Protein AF-A0A954ECW2-F1 (afdb_monomer_lite)

pLDDT: mean 70.65, std 19.0, range [34.62, 95.31]

Radius of gyration: 25.14 Å; chains: 1; bounding box: 102×45×42 Å

Structure (mmCIF, N/CA/C/O backbone):
data_AF-A0A954ECW2-F1
#
_entry.id   AF-A0A954ECW2-F1
#
loop_
_atom_site.group_PDB
_atom_site.id
_atom_site.type_symbol
_atom_site.label_atom_id
_atom_site.label_alt_id
_atom_site.label_comp_id
_atom_site.label_asym_id
_atom_site.label_entity_id
_atom_site.label_seq_id
_atom_site.pdbx_PDB_ins_code
_atom_site.Cartn_x
_atom_site.Cartn_y
_atom_site.Cartn_z
_atom_site.occupancy
_atom_site.B_iso_or_equiv
_atom_site.auth_seq_id
_atom_site.auth_comp_id
_atom_site.auth_asym_id
_atom_site.auth_atom_id
_atom_site.pdbx_PDB_model_num
ATOM 1 N N . MET A 1 1 ? -83.973 -29.492 15.477 1.00 43.16 1 MET A N 1
ATOM 2 C CA . MET A 1 1 ? -83.529 -29.100 14.123 1.00 43.16 1 MET A CA 1
ATOM 3 C C . MET A 1 1 ? -82.527 -27.971 14.264 1.00 43.16 1 MET A C 1
ATOM 5 O O . MET A 1 1 ? -82.825 -26.992 14.934 1.00 43.16 1 MET A O 1
ATOM 9 N N . LEU A 1 2 ? -81.326 -28.193 13.731 1.00 38.16 2 LEU A N 1
ATOM 10 C CA . LEU A 1 2 ? -80.207 -27.254 13.684 1.00 38.16 2 LEU A CA 1
ATOM 11 C C . LEU A 1 2 ? -80.611 -25.960 12.960 1.00 38.16 2 LEU A C 1
ATOM 13 O O . LEU A 1 2 ? -81.191 -26.035 11.882 1.00 38.16 2 LEU A O 1
ATOM 17 N N . SER A 1 3 ? -80.208 -24.804 13.485 1.00 36.38 3 SER A N 1
ATOM 18 C CA . SER A 1 3 ? -79.990 -23.615 12.657 1.00 36.38 3 SER A CA 1
ATOM 19 C C . SER A 1 3 ? -78.588 -23.091 12.945 1.00 36.38 3 SER A C 1
ATOM 21 O O . SER A 1 3 ? -78.275 -22.654 14.054 1.00 36.38 3 SER A O 1
ATOM 23 N N . ILE A 1 4 ? -77.718 -23.287 11.958 1.00 43.22 4 ILE A N 1
ATOM 24 C CA . ILE A 1 4 ? -76.304 -22.934 11.966 1.00 43.22 4 ILE A CA 1
ATOM 25 C C . ILE A 1 4 ? -76.150 -21.473 11.531 1.00 43.22 4 ILE A C 1
ATOM 27 O O . ILE A 1 4 ? -76.822 -20.982 10.629 1.00 43.22 4 ILE A O 1
ATOM 31 N N . ARG A 1 5 ? -75.232 -20.816 12.237 1.00 44.72 5 ARG A N 1
ATOM 32 C CA . ARG A 1 5 ? -74.726 -19.446 12.121 1.00 44.72 5 ARG A CA 1
ATOM 33 C C . ARG A 1 5 ? -74.245 -19.084 10.712 1.00 44.72 5 ARG A C 1
ATOM 35 O O . ARG A 1 5 ? -73.639 -19.918 10.058 1.00 44.72 5 ARG A O 1
ATOM 42 N N . CYS A 1 6 ? -74.308 -17.796 10.374 1.00 34.62 6 CYS A N 1
ATOM 43 C CA . CYS A 1 6 ? -73.274 -17.135 9.569 1.00 34.62 6 CYS A CA 1
ATOM 44 C C . CYS A 1 6 ? -73.162 -15.664 9.998 1.00 34.62 6 CYS A C 1
ATOM 46 O O . CYS A 1 6 ? -73.799 -14.785 9.428 1.00 34.62 6 CYS A O 1
ATOM 48 N N . LEU A 1 7 ? -72.364 -15.404 11.038 1.00 37.97 7 LEU A N 1
ATOM 49 C CA . LEU A 1 7 ? -71.834 -14.072 11.321 1.00 37.97 7 LEU A CA 1
ATOM 50 C C . LEU A 1 7 ? -70.365 -14.099 10.889 1.00 37.97 7 LEU A C 1
ATOM 52 O O . LEU A 1 7 ? -69.552 -14.786 11.507 1.00 37.97 7 LEU A O 1
ATOM 56 N N . VAL A 1 8 ? -70.047 -13.422 9.790 1.00 41.06 8 VAL A N 1
ATOM 57 C CA . VAL A 1 8 ? -68.674 -13.268 9.301 1.00 41.06 8 VAL A CA 1
ATOM 58 C C . VAL A 1 8 ? -68.033 -12.130 10.093 1.00 41.06 8 VAL A C 1
ATOM 60 O O . VAL A 1 8 ? -68.339 -10.961 9.878 1.00 41.06 8 VAL A O 1
ATOM 63 N N . LEU A 1 9 ? -67.169 -12.481 11.044 1.00 40.12 9 LEU A N 1
ATOM 64 C CA . LEU A 1 9 ? -66.267 -11.547 11.713 1.00 40.12 9 LEU A CA 1
ATOM 65 C C . LEU A 1 9 ? -65.040 -11.357 10.815 1.00 40.12 9 LEU A C 1
ATOM 67 O O . LEU A 1 9 ? -64.177 -12.229 10.733 1.00 40.12 9 LEU A O 1
ATOM 71 N N . VAL A 1 10 ? -64.980 -10.222 10.119 1.00 43.25 10 VAL A N 1
ATOM 72 C CA . VAL A 1 10 ? -63.781 -9.774 9.404 1.00 43.25 10 VAL A CA 1
ATOM 73 C C . VAL A 1 10 ? -62.819 -9.200 10.443 1.00 43.25 10 VAL A C 1
ATOM 75 O O . VAL A 1 10 ? -62.975 -8.070 10.898 1.00 43.25 10 VAL A O 1
ATOM 78 N N .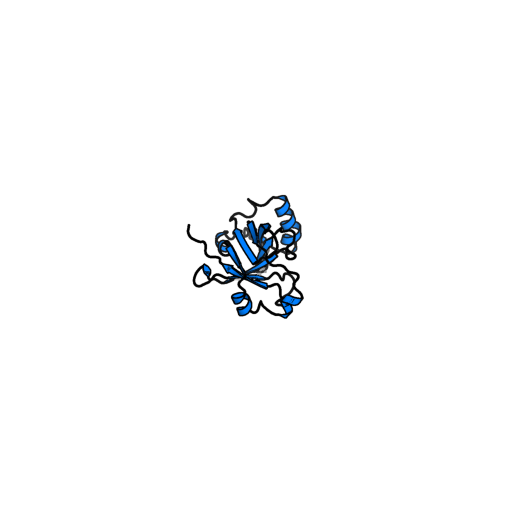 GLY A 1 11 ? -61.850 -10.010 10.868 1.00 37.31 11 GLY A N 1
ATOM 79 C CA . GLY A 1 11 ? -60.738 -9.555 11.695 1.00 37.31 11 GLY A CA 1
ATOM 80 C C . GLY A 1 11 ? -59.736 -8.785 10.840 1.00 37.31 11 GLY A C 1
ATOM 81 O O . GLY A 1 11 ? -59.054 -9.375 10.006 1.00 37.31 11 GLY A O 1
ATOM 82 N N . ILE A 1 12 ? -59.642 -7.473 11.042 1.00 47.91 12 ILE A N 1
ATOM 83 C CA . ILE A 1 12 ? -58.561 -6.654 10.490 1.00 47.91 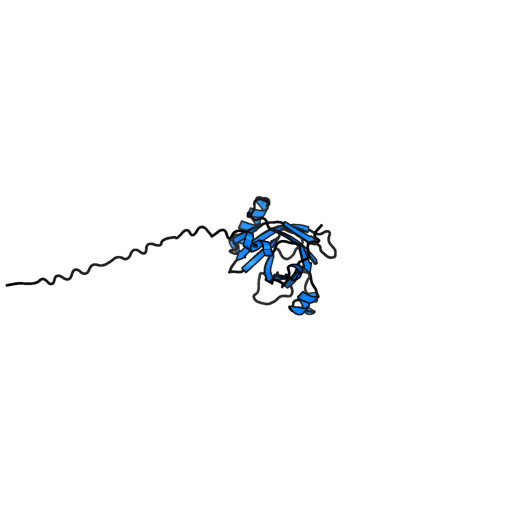12 ILE A CA 1
ATOM 84 C C . ILE A 1 12 ? -57.310 -6.958 11.321 1.00 47.91 12 ILE A C 1
ATOM 86 O O . ILE A 1 12 ? -57.179 -6.485 12.448 1.00 47.91 12 ILE A O 1
ATOM 90 N N . MET A 1 13 ? -56.405 -7.783 10.789 1.00 41.31 13 MET A N 1
ATOM 91 C CA . MET A 1 13 ? -55.064 -7.936 11.353 1.00 41.31 13 MET A CA 1
ATOM 92 C C . MET A 1 13 ? -54.242 -6.701 10.985 1.00 41.31 13 MET A C 1
ATOM 94 O O . MET A 1 13 ? -53.784 -6.558 9.853 1.00 41.31 13 MET A O 1
ATOM 98 N N . THR A 1 14 ? -54.049 -5.797 11.939 1.00 42.03 14 THR A N 1
ATOM 99 C CA . THR A 1 14 ? -53.022 -4.760 11.837 1.00 42.03 14 THR A CA 1
ATOM 100 C C . THR A 1 14 ? -51.659 -5.421 12.019 1.00 42.03 14 THR A C 1
ATOM 102 O O . THR A 1 14 ? -51.260 -5.736 13.139 1.00 42.03 14 THR A O 1
ATOM 105 N N . PHE A 1 15 ? -50.953 -5.661 10.916 1.00 41.69 15 PHE A N 1
ATOM 106 C CA . PHE A 1 15 ? -49.536 -6.008 10.945 1.00 41.69 15 PHE A CA 1
ATOM 107 C C . PHE A 1 15 ? -48.746 -4.759 11.346 1.00 41.69 15 PHE A C 1
ATOM 109 O O . PHE A 1 15 ? -48.529 -3.866 10.532 1.00 41.69 15 PHE A O 1
ATOM 116 N N . THR A 1 16 ? -48.319 -4.677 12.604 1.00 41.31 16 THR A N 1
ATOM 117 C CA . THR A 1 16 ? -47.200 -3.810 12.984 1.00 41.31 16 THR A CA 1
ATOM 118 C C . THR A 1 16 ? -45.914 -4.485 12.519 1.00 41.31 16 THR A C 1
ATOM 120 O O . THR A 1 16 ? -45.598 -5.556 13.044 1.00 41.31 16 THR A O 1
ATOM 123 N N . PRO A 1 17 ? -45.162 -3.922 11.557 1.00 43.34 17 PRO A N 1
ATOM 124 C CA . PRO A 1 17 ? -43.832 -4.425 11.266 1.00 43.34 17 PRO A CA 1
ATOM 125 C C . PRO A 1 17 ? -42.963 -4.178 12.502 1.00 43.34 17 PRO A C 1
ATOM 127 O O . PRO A 1 17 ? -42.650 -3.038 12.842 1.00 43.34 17 PRO A O 1
ATOM 130 N N . GLN A 1 18 ? -42.596 -5.253 13.201 1.00 40.69 18 GLN A N 1
ATOM 131 C CA . GLN A 1 18 ? -41.451 -5.221 14.099 1.00 40.69 18 GLN A CA 1
ATOM 132 C C . GLN A 1 18 ? -40.227 -4.997 13.218 1.00 40.69 18 GLN A C 1
ATOM 134 O O . GLN A 1 18 ? -39.706 -5.926 12.606 1.00 40.69 18 GLN A O 1
ATOM 139 N N . ILE A 1 19 ? -39.789 -3.743 13.132 1.00 43.38 19 ILE A N 1
ATOM 140 C CA . ILE A 1 19 ? -38.425 -3.426 12.734 1.00 43.38 19 ILE A CA 1
ATOM 141 C C . ILE A 1 19 ? -37.562 -3.957 13.877 1.00 43.38 19 ILE A C 1
ATOM 143 O O . ILE A 1 19 ? -37.315 -3.274 14.869 1.00 43.38 19 ILE A O 1
ATOM 147 N N . THR A 1 20 ? -37.164 -5.222 13.782 1.00 40.81 20 THR A N 1
ATOM 148 C CA . THR A 1 20 ? -35.984 -5.695 14.489 1.00 40.81 20 THR A CA 1
ATOM 149 C C . THR A 1 20 ? -34.820 -4.942 13.870 1.00 40.81 20 THR A C 1
ATOM 151 O O . THR A 1 20 ? -34.283 -5.346 12.841 1.00 40.81 20 THR A O 1
ATOM 154 N N . SER A 1 21 ? -34.480 -3.802 14.472 1.00 43.22 21 SER A N 1
ATOM 155 C CA . SER A 1 21 ? -33.129 -3.267 14.415 1.00 43.22 21 SER A CA 1
ATOM 156 C C . SER A 1 21 ? -32.250 -4.334 15.047 1.00 43.22 21 SER A C 1
ATOM 158 O O . SER A 1 21 ? -32.068 -4.369 16.262 1.00 43.22 21 SER A O 1
ATOM 160 N N . ALA A 1 22 ? -31.813 -5.291 14.233 1.00 40.06 22 ALA A N 1
ATOM 161 C CA . ALA A 1 22 ? -30.625 -6.041 14.550 1.00 40.06 22 ALA A CA 1
ATOM 162 C C . ALA A 1 22 ? -29.506 -4.999 14.524 1.00 40.06 22 ALA A C 1
ATOM 164 O O . ALA A 1 22 ? -28.998 -4.652 13.462 1.00 40.06 22 ALA A O 1
ATOM 165 N N . ASP A 1 23 ? -29.194 -4.452 15.700 1.00 41.12 23 ASP A N 1
ATOM 166 C CA . ASP A 1 23 ? -27.838 -4.022 16.007 1.00 41.12 23 ASP A CA 1
ATOM 167 C C . ASP A 1 23 ? -26.968 -5.269 15.822 1.00 41.12 23 ASP A C 1
ATOM 169 O O . ASP A 1 23 ? -26.720 -6.033 16.755 1.00 41.12 23 ASP A O 1
ATOM 173 N N . GLU A 1 24 ? -26.592 -5.544 14.575 1.00 36.12 24 GLU A N 1
ATOM 174 C CA . GLU A 1 24 ? -25.401 -6.319 14.301 1.00 36.12 24 GLU A CA 1
ATOM 175 C C . GLU A 1 24 ? -24.263 -5.452 14.844 1.00 36.12 24 GLU A C 1
ATOM 177 O O . GLU A 1 24 ? -24.024 -4.368 14.301 1.00 36.12 24 GLU A O 1
ATOM 182 N N . PRO A 1 25 ? -23.575 -5.845 15.934 1.00 42.59 25 PRO A N 1
ATOM 183 C CA . PRO A 1 25 ? -22.304 -5.214 16.223 1.00 42.59 25 PRO A CA 1
ATOM 184 C C . PRO A 1 25 ? -21.467 -5.429 14.968 1.00 42.59 25 PRO A C 1
ATOM 186 O O . PRO A 1 25 ? -21.292 -6.580 14.564 1.00 42.59 25 PRO A O 1
ATOM 189 N N . ALA A 1 26 ? -21.038 -4.334 14.328 1.00 41.25 26 ALA A N 1
ATOM 190 C CA . ALA A 1 26 ? -20.141 -4.361 13.182 1.00 41.25 26 ALA A CA 1
ATOM 191 C C . ALA A 1 26 ? -19.080 -5.419 13.470 1.00 41.25 26 ALA A C 1
ATOM 193 O O . ALA A 1 26 ? -18.291 -5.265 14.408 1.00 41.25 26 ALA A O 1
ATOM 194 N N . ALA A 1 27 ? -19.183 -6.561 12.780 1.00 41.75 27 ALA A N 1
ATOM 195 C CA . ALA A 1 27 ? -18.368 -7.718 13.083 1.00 41.75 27 ALA A CA 1
ATOM 196 C C . ALA A 1 27 ? -16.933 -7.255 12.900 1.00 41.75 27 ALA A C 1
ATOM 198 O O . ALA A 1 27 ? -16.503 -7.005 11.774 1.00 41.75 27 ALA A O 1
ATOM 199 N N . THR A 1 28 ? -16.230 -7.067 14.015 1.00 47.50 28 THR A N 1
ATOM 200 C CA . THR A 1 28 ? -14.847 -6.621 14.031 1.00 47.50 28 THR A CA 1
ATOM 201 C C . THR A 1 28 ? -14.072 -7.730 13.345 1.00 47.50 28 THR A C 1
ATOM 203 O O . THR A 1 28 ? -13.755 -8.746 13.960 1.00 47.50 28 THR A O 1
ATOM 206 N N . ARG A 1 29 ? -13.891 -7.611 12.025 1.00 50.62 29 ARG A N 1
ATOM 207 C CA . ARG A 1 29 ? -13.161 -8.588 11.224 1.00 50.62 29 ARG A CA 1
ATOM 208 C C . ARG A 1 29 ? -11.772 -8.668 11.850 1.00 50.62 29 ARG A C 1
ATOM 210 O O . ARG A 1 29 ? -11.078 -7.650 11.844 1.00 50.62 29 ARG A O 1
ATOM 217 N N . PRO A 1 30 ? -11.389 -9.808 12.449 1.00 50.47 30 PRO A N 1
ATOM 218 C CA . PRO A 1 30 ? -10.159 -9.872 13.212 1.00 50.47 30 PRO A CA 1
ATOM 219 C C . PRO A 1 30 ? -8.986 -9.567 12.283 1.00 50.47 30 PRO A C 1
ATOM 221 O O . PRO A 1 30 ? -8.951 -9.996 11.126 1.00 50.47 30 PRO A O 1
ATOM 224 N N . ALA A 1 31 ? -8.032 -8.802 12.800 1.00 50.44 31 ALA A N 1
ATOM 225 C CA . ALA A 1 31 ? -6.894 -8.271 12.064 1.00 50.44 31 ALA A CA 1
ATOM 226 C C . ALA A 1 31 ? -6.024 -9.316 11.337 1.00 50.44 31 ALA A C 1
ATOM 228 O O . ALA A 1 31 ? -5.246 -8.948 10.454 1.00 50.44 31 ALA A O 1
ATOM 229 N N . GLU A 1 32 ? -6.196 -10.613 11.623 1.00 55.69 32 GLU A N 1
ATOM 230 C CA . GLU A 1 32 ? -5.609 -11.717 10.854 1.00 55.69 32 GLU A CA 1
ATOM 231 C C . GLU A 1 32 ? -5.860 -11.601 9.342 1.00 55.69 32 GLU A C 1
ATOM 233 O O . GLU A 1 32 ? -4.985 -11.963 8.556 1.00 55.69 32 GLU A O 1
ATOM 238 N N . ILE A 1 33 ? -6.999 -11.038 8.915 1.00 66.69 33 ILE A N 1
ATOM 239 C CA . ILE A 1 33 ? -7.336 -10.885 7.487 1.00 66.69 33 ILE A CA 1
ATOM 240 C C . ILE A 1 33 ? -6.418 -9.864 6.788 1.00 66.69 33 ILE A C 1
ATOM 242 O O . ILE A 1 33 ? -6.139 -9.992 5.596 1.00 66.69 33 ILE A O 1
ATOM 246 N N . TYR A 1 34 ? -5.893 -8.871 7.512 1.00 78.56 34 TYR A N 1
ATOM 247 C CA . TYR A 1 34 ? -5.135 -7.762 6.919 1.00 78.56 34 TYR A CA 1
ATOM 248 C C . TYR A 1 34 ? -3.617 -7.916 7.039 1.00 78.56 34 TYR A C 1
ATOM 250 O O . TYR A 1 34 ? -2.871 -7.168 6.403 1.00 78.56 34 TYR A O 1
ATOM 258 N N . ARG A 1 35 ? -3.138 -8.939 7.762 1.00 82.38 35 ARG A N 1
ATOM 259 C CA . ARG A 1 35 ? -1.702 -9.255 7.877 1.00 82.38 35 ARG A CA 1
ATOM 260 C C . ARG A 1 35 ? -1.021 -9.488 6.527 1.00 82.38 35 ARG A C 1
ATOM 262 O O . ARG A 1 35 ? 0.179 -9.271 6.411 1.00 82.38 35 ARG A O 1
ATOM 269 N N . GLN A 1 36 ? -1.768 -9.878 5.494 1.00 88.44 36 GLN A N 1
ATOM 270 C CA . GLN A 1 36 ? -1.240 -10.048 4.135 1.00 88.44 36 GLN A CA 1
ATOM 271 C C . GLN A 1 36 ? -0.615 -8.767 3.553 1.00 88.44 36 GLN A C 1
ATOM 273 O O . GLN A 1 36 ? 0.285 -8.858 2.720 1.00 88.44 36 GLN A O 1
ATOM 278 N N . PHE A 1 37 ? -1.045 -7.588 4.011 1.00 90.44 37 PHE A N 1
ATOM 279 C CA . PHE A 1 37 ? -0.483 -6.302 3.592 1.00 90.44 37 PHE A CA 1
ATOM 280 C C . PHE A 1 37 ? 0.784 -5.920 4.370 1.00 90.44 37 PHE A C 1
ATOM 282 O O . PHE A 1 37 ? 1.574 -5.108 3.892 1.00 90.44 37 PHE A O 1
ATOM 289 N N . ALA A 1 38 ? 1.009 -6.511 5.546 1.00 89.81 38 ALA A N 1
ATOM 290 C CA . ALA A 1 38 ? 2.193 -6.242 6.352 1.00 89.81 38 ALA A CA 1
ATOM 291 C C . ALA A 1 38 ? 3.462 -6.798 5.686 1.00 89.81 38 ALA A C 1
ATOM 293 O O . ALA A 1 38 ? 3.416 -7.775 4.935 1.00 89.81 38 ALA A O 1
ATOM 294 N N . GLY A 1 39 ? 4.609 -6.192 5.985 1.00 90.81 39 GLY A N 1
ATOM 295 C CA . GLY A 1 39 ? 5.919 -6.585 5.473 1.00 90.81 39 GLY A CA 1
ATOM 296 C C . GLY A 1 39 ? 6.607 -5.488 4.668 1.00 90.81 39 GLY A C 1
ATOM 297 O O . GL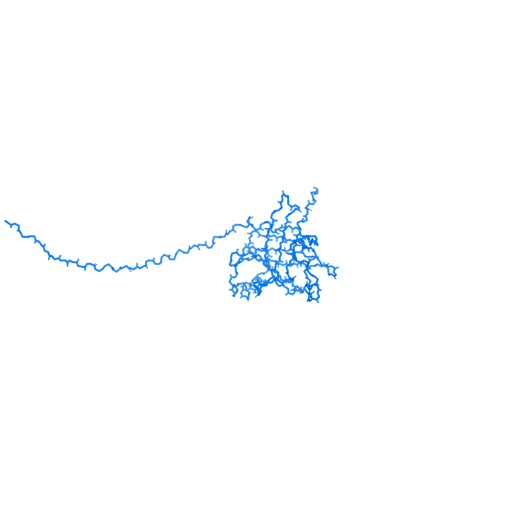Y A 1 39 ? 6.146 -4.350 4.612 1.00 90.81 39 GLY A O 1
ATOM 298 N N . ALA A 1 40 ? 7.750 -5.840 4.083 1.00 92.44 40 ALA A N 1
ATOM 299 C CA . ALA A 1 40 ? 8.508 -4.959 3.206 1.00 92.44 40 ALA A CA 1
ATOM 300 C C . ALA A 1 40 ? 8.123 -5.196 1.743 1.00 92.44 40 ALA A C 1
ATOM 302 O O . ALA A 1 40 ? 7.948 -6.337 1.311 1.00 92.44 40 ALA A O 1
ATOM 303 N N . TRP A 1 41 ? 8.023 -4.103 1.005 1.00 93.50 41 TRP A N 1
ATOM 304 C CA . TRP A 1 41 ? 7.533 -4.029 -0.358 1.00 93.50 41 TRP A CA 1
ATOM 305 C C . TRP A 1 41 ? 8.464 -3.135 -1.166 1.00 93.50 41 TRP A C 1
ATOM 307 O O . TRP A 1 41 ? 8.877 -2.080 -0.692 1.00 93.50 41 TRP A O 1
ATOM 317 N N . GLU A 1 42 ? 8.793 -3.538 -2.386 1.00 92.19 42 GLU A N 1
ATOM 318 C CA . GLU A 1 42 ? 9.606 -2.735 -3.299 1.00 92.19 42 GLU A CA 1
ATOM 319 C C . GLU A 1 42 ? 8.962 -2.674 -4.677 1.00 92.19 42 GLU A C 1
ATOM 321 O O . GLU A 1 42 ? 8.343 -3.637 -5.137 1.00 92.19 42 GLU A O 1
ATOM 326 N N . THR A 1 43 ? 9.081 -1.524 -5.330 1.00 89.44 43 THR A N 1
ATOM 327 C CA . THR A 1 43 ? 8.623 -1.352 -6.707 1.00 89.44 43 THR A CA 1
ATOM 328 C C . THR A 1 43 ? 9.320 -2.361 -7.616 1.00 89.44 43 THR A C 1
ATOM 330 O O . THR A 1 43 ? 10.493 -2.699 -7.448 1.00 89.44 43 THR A O 1
ATOM 333 N N . SER A 1 44 ? 8.580 -2.878 -8.593 1.00 87.94 44 SER A N 1
ATOM 334 C CA . SER A 1 44 ? 9.127 -3.794 -9.592 1.00 87.94 44 SER A CA 1
ATOM 335 C C . SER A 1 44 ? 8.794 -3.279 -10.986 1.00 87.94 44 SER A C 1
ATOM 337 O O . SER A 1 44 ? 7.644 -3.419 -11.410 1.00 87.94 44 SER A O 1
ATOM 339 N N . PRO A 1 45 ? 9.759 -2.692 -11.717 1.00 86.56 45 PRO A N 1
ATOM 340 C CA . PRO A 1 45 ? 9.524 -2.218 -13.081 1.00 86.56 45 PRO A CA 1
ATOM 341 C C . PRO A 1 45 ? 8.981 -3.323 -13.995 1.00 86.56 45 PRO A C 1
ATOM 343 O O . PRO A 1 45 ? 8.067 -3.095 -14.775 1.00 86.56 45 PRO A O 1
ATOM 346 N N . GLU A 1 46 ? 9.474 -4.554 -13.836 1.00 89.31 46 GLU A N 1
ATOM 347 C CA . GLU A 1 46 ? 8.991 -5.718 -14.583 1.00 89.31 46 GLU A CA 1
ATOM 348 C C . GLU A 1 46 ? 7.497 -5.983 -14.348 1.00 89.31 46 GLU A C 1
ATOM 350 O O . GLU A 1 46 ? 6.738 -6.114 -15.305 1.00 89.31 46 GLU A O 1
ATOM 355 N N . ILE A 1 47 ? 7.053 -6.016 -13.088 1.00 90.31 47 ILE A N 1
ATOM 356 C CA . ILE A 1 47 ? 5.643 -6.277 -12.757 1.00 90.31 47 ILE A CA 1
ATOM 357 C C . ILE A 1 47 ? 4.763 -5.116 -13.216 1.00 90.31 47 ILE A C 1
ATOM 359 O O . ILE A 1 47 ? 3.701 -5.348 -13.790 1.00 90.31 47 ILE A O 1
ATOM 363 N N . ASN A 1 48 ? 5.210 -3.876 -13.005 1.00 87.81 48 ASN A N 1
ATOM 364 C CA . ASN A 1 48 ? 4.482 -2.696 -13.466 1.00 87.81 48 ASN A CA 1
ATOM 365 C C . ASN A 1 48 ? 4.301 -2.716 -14.987 1.00 87.81 48 ASN A C 1
ATOM 367 O O . ASN A 1 48 ? 3.208 -2.438 -15.472 1.00 87.81 48 ASN A O 1
ATOM 371 N N . ARG A 1 49 ? 5.315 -3.140 -15.746 1.00 86.19 49 ARG A N 1
ATOM 372 C CA . ARG A 1 49 ? 5.201 -3.333 -17.195 1.00 86.19 49 ARG A CA 1
ATOM 373 C C . ARG A 1 49 ? 4.231 -4.448 -17.568 1.00 86.19 49 ARG A C 1
ATOM 375 O O . ARG A 1 49 ? 3.382 -4.245 -18.429 1.00 86.19 49 ARG A O 1
ATOM 382 N N . LEU A 1 50 ? 4.333 -5.612 -16.924 1.00 89.31 50 LEU A N 1
ATOM 383 C CA . LEU A 1 50 ? 3.462 -6.763 -17.199 1.00 89.31 50 LEU A CA 1
ATOM 384 C C . LEU A 1 50 ? 1.984 -6.466 -16.915 1.00 89.31 50 LEU A C 1
ATOM 386 O O . LEU A 1 50 ? 1.113 -6.961 -17.626 1.00 89.31 50 LEU A O 1
ATOM 390 N N . LEU A 1 51 ? 1.702 -5.654 -15.895 1.00 86.69 51 LEU A N 1
ATOM 391 C CA . LEU A 1 51 ? 0.347 -5.227 -15.539 1.00 86.69 51 LEU A CA 1
ATOM 392 C C . LEU A 1 51 ? -0.135 -4.002 -16.338 1.00 86.69 51 LEU A C 1
ATOM 394 O O . LEU A 1 51 ? -1.309 -3.642 -16.248 1.00 86.69 51 LEU A O 1
ATOM 398 N N . GLY A 1 52 ? 0.739 -3.396 -17.149 1.00 84.75 52 GLY A N 1
ATOM 399 C CA . GLY A 1 52 ? 0.427 -2.223 -17.967 1.00 84.75 52 GLY A CA 1
ATOM 400 C C . GLY A 1 52 ? 0.346 -0.910 -17.182 1.00 84.75 52 GLY A C 1
ATOM 401 O O . GLY A 1 52 ? -0.332 0.011 -17.625 1.00 84.75 52 GLY A O 1
ATOM 402 N N . PHE A 1 53 ? 0.998 -0.831 -16.021 1.00 81.12 53 PHE A N 1
ATOM 403 C CA . PHE A 1 53 ? 1.116 0.384 -15.206 1.00 81.12 53 PHE A CA 1
ATOM 404 C C . PHE A 1 53 ? 2.278 1.281 -15.660 1.00 81.12 53 PHE A C 1
ATOM 406 O O . PHE A 1 53 ? 2.226 2.497 -15.508 1.00 81.12 53 PHE A O 1
ATOM 413 N N . GLU A 1 54 ? 3.313 0.701 -16.277 1.00 73.75 54 GLU A N 1
ATOM 414 C CA . GLU A 1 54 ? 4.394 1.458 -16.916 1.00 73.75 54 GLU A CA 1
ATOM 415 C C . GLU A 1 54 ? 3.949 1.872 -18.333 1.00 73.75 54 GLU A C 1
ATOM 417 O O . GLU A 1 54 ? 4.063 1.086 -19.272 1.00 73.75 54 GLU A O 1
ATOM 422 N N . ASN A 1 55 ? 3.410 3.085 -18.494 1.00 61.94 55 ASN A N 1
ATOM 423 C CA . ASN A 1 55 ? 3.168 3.683 -19.810 1.00 61.94 55 ASN A CA 1
ATOM 424 C C . ASN A 1 55 ? 4.002 4.981 -19.955 1.00 61.94 55 ASN A C 1
ATOM 426 O O . ASN A 1 55 ? 4.292 5.658 -18.967 1.00 61.94 55 ASN A O 1
ATOM 430 N N . GLU A 1 56 ? 4.480 5.284 -21.167 1.00 56.31 56 GLU A N 1
ATOM 431 C CA . GLU A 1 56 ? 5.381 6.429 -21.408 1.00 56.31 56 GLU A CA 1
ATOM 432 C C . GLU A 1 56 ? 4.681 7.789 -21.229 1.00 56.31 56 GLU A C 1
ATOM 434 O O . GLU A 1 56 ? 5.335 8.766 -20.871 1.00 56.31 56 GLU A O 1
ATOM 439 N N . GLU A 1 57 ? 3.358 7.840 -21.401 1.00 55.75 57 GLU A N 1
ATOM 440 C CA . GLU A 1 57 ? 2.529 9.042 -21.239 1.00 55.75 57 GLU A CA 1
ATOM 441 C C . GLU A 1 57 ? 2.351 9.411 -19.751 1.00 55.75 57 GLU A C 1
ATOM 443 O O . GLU A 1 57 ? 2.435 10.579 -19.382 1.00 55.75 57 GLU A O 1
ATOM 448 N N . SER A 1 58 ? 2.258 8.414 -18.866 1.00 50.84 58 SER A N 1
ATOM 449 C CA . SER A 1 58 ? 2.178 8.526 -17.406 1.00 50.84 58 SER A CA 1
ATOM 450 C C . SER A 1 58 ? 3.397 9.210 -16.807 1.00 50.84 58 SER A C 1
ATOM 452 O O . SER A 1 58 ? 3.297 9.902 -15.798 1.00 50.84 58 SER A O 1
ATOM 454 N N . ARG A 1 59 ? 4.573 8.994 -17.410 1.00 48.72 59 ARG A N 1
ATOM 455 C CA . ARG A 1 59 ? 5.852 9.529 -16.916 1.00 48.72 59 ARG A CA 1
ATOM 456 C C . ARG A 1 59 ? 6.015 11.018 -17.207 1.00 48.72 59 ARG A C 1
ATOM 458 O O . ARG A 1 59 ? 6.882 11.643 -16.603 1.00 48.72 59 ARG A O 1
ATOM 465 N N . LEU A 1 60 ? 5.231 11.566 -18.137 1.00 45.47 60 LEU A N 1
ATOM 466 C CA . LEU A 1 60 ? 5.325 12.963 -18.557 1.00 45.47 60 LEU A CA 1
ATOM 467 C C . LEU A 1 60 ? 4.503 13.902 -17.660 1.00 45.47 60 LEU A C 1
ATOM 469 O O . LEU A 1 60 ? 4.915 15.046 -17.479 1.00 45.47 60 LEU A O 1
ATOM 473 N N . ASP A 1 61 ? 3.425 13.405 -17.041 1.00 43.53 61 ASP A N 1
ATOM 474 C CA . ASP A 1 61 ? 2.528 14.202 -16.185 1.00 43.53 61 ASP A CA 1
ATOM 475 C C . ASP A 1 61 ? 2.665 13.912 -14.675 1.00 43.53 61 ASP A C 1
ATOM 477 O O . ASP A 1 61 ? 2.235 14.714 -13.841 1.00 43.53 61 ASP A O 1
ATOM 481 N N . ALA A 1 62 ? 3.294 12.800 -14.277 1.00 46.31 62 ALA A N 1
ATOM 482 C CA . ALA A 1 62 ? 3.371 12.409 -12.873 1.00 46.31 62 ALA A CA 1
ATOM 483 C C . ALA A 1 62 ? 4.479 13.155 -12.101 1.00 46.31 62 ALA A C 1
ATOM 485 O O . ALA A 1 62 ? 5.600 12.679 -11.940 1.00 46.31 62 ALA A O 1
ATOM 486 N N . GLN A 1 63 ? 4.112 14.281 -11.484 1.00 48.88 63 GLN A N 1
ATOM 487 C CA . GLN A 1 63 ? 4.751 14.751 -10.241 1.00 48.88 63 GLN A CA 1
ATOM 488 C C . GLN A 1 63 ? 4.400 13.862 -9.026 1.00 48.88 63 GLN A C 1
ATOM 490 O O . GLN A 1 63 ? 4.710 14.208 -7.885 1.00 48.88 63 GLN A O 1
ATOM 495 N N . VAL A 1 64 ? 3.740 12.719 -9.238 1.00 53.97 64 VAL A N 1
ATOM 496 C CA . VAL A 1 64 ? 3.372 11.778 -8.181 1.00 53.97 64 VAL A CA 1
ATOM 497 C C . VAL A 1 64 ? 4.571 10.881 -7.880 1.00 53.97 64 VAL A C 1
ATOM 499 O O . VAL A 1 64 ? 4.764 9.819 -8.467 1.00 53.97 64 VAL A O 1
ATOM 502 N N . MET A 1 65 ? 5.407 11.330 -6.945 1.00 64.88 65 MET A N 1
ATOM 503 C CA . MET A 1 65 ? 6.466 10.503 -6.372 1.00 64.88 65 MET A CA 1
ATOM 504 C C . MET A 1 65 ? 5.838 9.453 -5.449 1.00 64.88 65 MET A C 1
ATOM 506 O O . MET A 1 65 ? 5.560 9.716 -4.281 1.00 64.88 65 MET A O 1
ATOM 510 N N . HIS A 1 66 ? 5.597 8.254 -5.971 1.00 75.31 66 HIS A N 1
ATOM 511 C CA . HIS A 1 66 ? 5.329 7.086 -5.136 1.00 75.31 66 HIS A CA 1
ATOM 512 C C . HIS A 1 66 ? 6.647 6.577 -4.516 1.00 75.31 66 HIS A C 1
ATOM 514 O O . HIS A 1 66 ? 7.717 6.741 -5.111 1.00 75.31 66 HIS A O 1
ATOM 520 N N . PRO A 1 67 ? 6.620 5.938 -3.333 1.00 80.62 67 PRO A N 1
ATOM 521 C CA . PRO A 1 67 ? 7.838 5.399 -2.735 1.00 80.62 67 PRO A CA 1
ATOM 522 C C . PRO A 1 67 ? 8.427 4.288 -3.609 1.00 80.62 67 PRO A C 1
ATOM 524 O O . PRO A 1 67 ? 7.685 3.506 -4.215 1.00 80.62 67 PRO A O 1
ATOM 527 N N . GLN A 1 68 ? 9.759 4.201 -3.653 1.00 84.94 68 GLN A N 1
ATOM 528 C CA . GLN A 1 68 ? 10.479 3.109 -4.319 1.00 84.94 68 GLN A CA 1
ATOM 529 C C . GLN A 1 68 ? 10.357 1.807 -3.528 1.00 84.94 68 GLN A C 1
ATOM 531 O O . GLN A 1 68 ? 10.265 0.725 -4.110 1.00 84.94 68 GLN A O 1
ATOM 536 N N . SER A 1 69 ? 10.332 1.909 -2.203 1.00 86.81 69 SER A N 1
ATOM 537 C CA . SER A 1 69 ? 10.061 0.800 -1.299 1.00 86.81 69 SER A CA 1
ATOM 538 C C . SER A 1 69 ? 9.410 1.306 -0.021 1.00 86.81 69 SER A C 1
ATOM 540 O O . SER A 1 69 ? 9.460 2.495 0.303 1.00 86.81 69 SER A O 1
ATOM 542 N N . PHE A 1 70 ? 8.762 0.400 0.698 1.00 88.25 70 PHE A N 1
ATOM 543 C CA . PHE A 1 70 ? 8.225 0.696 2.011 1.00 88.25 70 PHE A CA 1
ATOM 544 C C . PHE A 1 70 ? 8.083 -0.550 2.878 1.00 88.25 70 PHE A C 1
ATOM 546 O O . PHE A 1 70 ? 8.061 -1.681 2.392 1.00 88.25 70 PHE A O 1
ATOM 553 N N . ARG A 1 71 ? 7.922 -0.339 4.181 1.00 89.38 71 ARG A N 1
ATOM 554 C CA . ARG A 1 71 ? 7.529 -1.352 5.152 1.00 89.38 71 ARG A CA 1
ATOM 555 C C . ARG A 1 71 ? 6.204 -0.959 5.785 1.00 89.38 71 ARG A C 1
ATOM 557 O O . ARG A 1 71 ? 6.049 0.156 6.271 1.00 89.38 71 ARG A O 1
ATOM 564 N N . LEU A 1 72 ? 5.258 -1.892 5.772 1.00 89.00 72 LEU A N 1
ATOM 565 C CA . LEU A 1 72 ? 3.998 -1.784 6.495 1.00 89.00 72 LEU A CA 1
ATOM 566 C C . LEU A 1 72 ? 4.041 -2.681 7.723 1.00 89.00 72 LEU A C 1
ATOM 568 O O . LEU A 1 72 ? 4.216 -3.897 7.613 1.00 89.00 72 LEU A O 1
ATOM 572 N N . SER A 1 73 ? 3.827 -2.077 8.882 1.00 87.19 73 SER A N 1
ATOM 573 C CA . SER A 1 73 ? 3.478 -2.795 10.104 1.00 87.19 73 SER A CA 1
ATOM 574 C C . SER A 1 73 ? 1.997 -2.561 10.345 1.00 87.19 73 SER A C 1
ATOM 576 O O . SER A 1 73 ? 1.578 -1.410 10.334 1.00 87.19 73 SER A O 1
ATOM 578 N N . ILE A 1 74 ? 1.211 -3.623 10.519 1.00 85.81 74 ILE A N 1
ATOM 579 C CA . ILE A 1 74 ? -0.229 -3.529 10.782 1.00 85.81 74 ILE A CA 1
ATOM 580 C C . ILE A 1 74 ? -0.471 -4.016 12.206 1.00 85.81 74 ILE A C 1
ATOM 582 O O . ILE A 1 74 ? -0.205 -5.176 12.520 1.00 85.81 74 ILE A O 1
ATOM 586 N N . ASP A 1 75 ? -0.959 -3.119 13.050 1.00 71.19 75 ASP A N 1
ATOM 587 C CA . ASP A 1 75 ? -1.389 -3.419 14.404 1.00 71.19 75 ASP A CA 1
ATOM 588 C C . ASP A 1 75 ? -2.781 -4.049 14.372 1.00 71.19 75 ASP A C 1
ATOM 590 O O . ASP A 1 75 ? -3.677 -3.623 13.638 1.00 71.19 75 ASP A O 1
ATOM 594 N N . GLU A 1 76 ? -2.978 -5.068 15.206 1.00 58.69 76 GLU A N 1
ATOM 595 C CA . GLU A 1 76 ? -4.240 -5.812 15.237 1.00 58.69 76 GLU A CA 1
ATOM 596 C C . GLU A 1 76 ? -5.379 -5.077 15.929 1.00 58.69 76 GLU A C 1
ATOM 598 O O . GLU A 1 76 ? -6.547 -5.444 15.802 1.00 58.69 76 GLU A O 1
ATOM 603 N N . LYS A 1 77 ? -5.034 -4.027 16.667 1.00 61.66 77 LYS A N 1
ATOM 604 C CA . LYS A 1 77 ? -5.978 -3.201 17.393 1.00 61.66 77 LYS A CA 1
ATOM 605 C C . LYS A 1 77 ? -5.927 -1.798 16.826 1.00 61.66 77 LYS A C 1
ATOM 607 O O . LYS A 1 77 ? -4.954 -1.073 17.024 1.00 61.66 77 LYS A O 1
ATOM 612 N N . SER A 1 78 ? -6.993 -1.444 16.117 1.00 57.44 78 SER A N 1
ATOM 613 C CA . SER A 1 78 ? -7.174 -0.115 15.547 1.00 57.44 78 SER A CA 1
ATOM 614 C C . SER A 1 78 ? -6.914 0.970 16.599 1.00 57.44 78 SER A C 1
ATOM 616 O O . SER A 1 78 ? -7.599 1.039 17.618 1.00 57.44 78 SER A O 1
ATOM 618 N N . GLY A 1 79 ? -5.919 1.815 16.344 1.00 53.25 79 GLY A N 1
ATOM 619 C CA . GLY A 1 79 ? -5.713 3.081 17.035 1.00 53.25 79 GLY A CA 1
ATOM 620 C C . GLY A 1 79 ? -4.896 3.049 18.323 1.00 53.25 79 GLY A C 1
ATOM 621 O O . GLY A 1 79 ? -4.557 4.127 18.798 1.00 53.25 79 GLY A O 1
ATOM 622 N N . GLU A 1 80 ? -4.512 1.887 18.871 1.00 55.22 80 GLU A N 1
ATOM 623 C CA . GLU A 1 80 ? -3.753 1.843 20.142 1.00 55.22 80 GLU A CA 1
ATOM 624 C C . GLU A 1 80 ? -2.371 2.525 20.045 1.00 55.22 80 GLU A C 1
ATOM 626 O O . GLU A 1 80 ? -1.865 3.048 21.037 1.00 55.22 80 GLU A O 1
ATOM 631 N N . SER A 1 81 ? -1.768 2.558 18.853 1.00 57.28 81 SER A N 1
ATOM 632 C CA . SER A 1 81 ? -0.447 3.150 18.585 1.00 57.28 81 SER A CA 1
ATOM 633 C C . SER A 1 81 ? -0.505 4.526 17.901 1.00 57.28 81 SER A C 1
ATOM 635 O O . SER A 1 81 ? 0.537 5.151 17.664 1.00 57.28 81 SER A O 1
ATOM 637 N N . ILE A 1 82 ? -1.710 5.017 17.582 1.00 61.78 82 ILE A N 1
ATOM 638 C CA . ILE A 1 82 ? -1.922 6.275 16.858 1.00 61.78 82 ILE A CA 1
ATOM 639 C C . ILE A 1 82 ? -2.159 7.421 17.839 1.00 61.78 82 ILE A C 1
ATOM 641 O O . ILE A 1 82 ? -2.859 7.275 18.838 1.00 61.78 82 ILE A O 1
ATOM 645 N N . LYS A 1 83 ? -1.581 8.599 17.562 1.00 66.06 83 LYS A N 1
ATOM 646 C CA . LYS A 1 83 ? -1.851 9.780 18.393 1.00 66.06 83 LYS A CA 1
ATOM 647 C C . LYS A 1 83 ? -3.331 10.130 18.243 1.00 66.06 83 LYS A C 1
ATOM 649 O O . LYS A 1 83 ? -3.778 10.359 17.122 1.00 66.06 83 LYS A O 1
ATOM 654 N N . GLN A 1 84 ? -4.064 10.211 19.354 1.00 65.94 84 GLN A N 1
ATOM 655 C CA . GLN A 1 84 ? -5.517 10.417 19.348 1.00 65.94 84 GLN A CA 1
ATOM 656 C C . GLN A 1 84 ? -5.953 11.608 18.478 1.00 65.94 84 GLN A C 1
ATOM 658 O O . GLN A 1 84 ? -6.930 11.511 17.751 1.00 65.94 84 GLN A O 1
ATOM 663 N N . GLU A 1 85 ? -5.193 12.703 18.488 1.00 70.75 85 GLU A N 1
ATOM 664 C CA . GLU A 1 85 ? -5.466 13.892 17.669 1.00 70.75 85 GLU A CA 1
ATOM 665 C C . GLU A 1 85 ? -5.399 13.606 16.158 1.00 70.75 85 GLU A C 1
ATOM 667 O O . GLU A 1 85 ? -6.257 14.056 15.403 1.00 70.75 85 GLU A O 1
ATOM 672 N N . VAL A 1 86 ? -4.418 12.812 15.714 1.00 68.38 86 VAL A N 1
ATOM 673 C CA . VAL A 1 86 ? -4.276 12.401 14.306 1.00 68.38 86 VAL A CA 1
ATOM 674 C C . VAL A 1 86 ? -5.420 11.467 13.920 1.00 68.38 86 VAL A C 1
ATOM 676 O O . VAL A 1 86 ? -6.024 11.643 12.864 1.00 68.38 86 VAL A O 1
ATOM 679 N N . MET A 1 87 ? -5.760 10.519 14.800 1.00 71.38 87 MET A N 1
ATOM 680 C CA . MET A 1 87 ? -6.903 9.625 14.614 1.00 71.38 87 MET A CA 1
ATOM 681 C C . MET A 1 87 ? -8.201 10.417 14.424 1.00 71.38 87 MET A C 1
ATOM 683 O O . MET A 1 87 ? -8.896 10.213 13.434 1.00 71.38 87 MET A O 1
ATOM 687 N N . THR A 1 88 ? -8.496 11.360 15.324 1.00 71.81 88 THR A N 1
ATOM 688 C CA . THR A 1 88 ? -9.713 12.178 15.267 1.00 71.81 88 THR A CA 1
ATOM 689 C C . THR A 1 88 ? -9.786 12.998 13.979 1.00 71.81 88 THR A C 1
ATOM 691 O O . THR A 1 88 ? -10.821 12.987 13.319 1.00 71.81 88 THR A O 1
ATOM 694 N N . ILE A 1 89 ? -8.692 13.649 13.563 1.00 73.94 89 ILE A N 1
ATOM 695 C CA . ILE A 1 89 ? -8.678 14.454 12.330 1.00 73.94 89 ILE A CA 1
ATOM 696 C C . ILE A 1 89 ? -8.990 13.589 11.105 1.00 73.94 89 ILE A C 1
ATOM 698 O O . ILE A 1 89 ? -9.879 13.935 10.330 1.00 73.94 89 ILE A O 1
ATOM 702 N N . PHE A 1 90 ? -8.298 12.462 10.921 1.00 74.31 90 PHE A N 1
ATOM 703 C CA . PHE A 1 90 ? -8.533 11.598 9.759 1.00 74.31 90 PHE A CA 1
ATOM 704 C C . PHE A 1 90 ? -9.925 10.965 9.790 1.00 74.31 90 PHE A C 1
ATOM 706 O O . PHE A 1 90 ? -10.618 10.927 8.769 1.00 74.31 90 PHE A O 1
ATOM 713 N N . GLN A 1 91 ? -10.359 10.517 10.968 1.00 73.94 91 GLN A N 1
ATOM 714 C CA . GLN A 1 91 ? -11.653 9.879 11.143 1.00 73.94 91 GLN A CA 1
ATOM 715 C C . GLN A 1 91 ? -12.809 10.844 10.853 1.00 73.94 91 GLN A C 1
ATOM 717 O O . GLN A 1 91 ? -13.691 10.501 10.070 1.00 73.94 91 GLN A O 1
ATOM 722 N N . GLU A 1 92 ? -12.799 12.051 11.418 1.00 77.00 92 GLU A N 1
ATOM 723 C CA . GLU A 1 92 ? -13.893 13.021 11.269 1.00 77.00 92 GLU A CA 1
ATOM 724 C C . GLU A 1 92 ? -13.833 13.792 9.942 1.00 77.00 92 GLU A C 1
ATOM 726 O O . GLU A 1 92 ? -14.864 14.065 9.319 1.00 77.00 92 GLU A O 1
ATOM 731 N N . ALA A 1 93 ? -12.636 14.170 9.483 1.00 71.06 93 ALA A N 1
ATOM 732 C CA . ALA A 1 93 ? -12.502 15.035 8.314 1.00 71.06 93 ALA A CA 1
ATOM 733 C C . ALA A 1 93 ? -12.579 14.273 6.989 1.00 71.06 93 ALA A C 1
ATOM 735 O O . ALA A 1 93 ? -13.053 14.852 6.009 1.00 71.06 93 ALA A O 1
ATOM 736 N N . ILE A 1 94 ? -12.128 13.013 6.958 1.00 76.31 94 ILE A N 1
ATOM 737 C CA . ILE A 1 94 ? -11.969 12.232 5.725 1.00 76.31 94 ILE A CA 1
ATOM 738 C C . ILE A 1 94 ? -12.831 10.971 5.785 1.00 76.31 94 ILE A C 1
ATOM 740 O O . ILE A 1 94 ? -13.763 10.827 4.996 1.00 76.31 94 ILE A O 1
ATOM 744 N N . PHE A 1 95 ? -12.575 10.073 6.738 1.00 84.19 95 PHE A N 1
ATOM 745 C CA . PHE A 1 95 ? -13.129 8.719 6.668 1.00 84.19 95 PHE A CA 1
ATOM 746 C C . PHE A 1 95 ? -14.639 8.675 6.888 1.00 84.19 95 PHE A C 1
ATOM 748 O O . PHE A 1 95 ? -15.344 8.098 6.066 1.00 84.19 95 PHE A O 1
ATOM 755 N N . GLN A 1 96 ? -15.168 9.345 7.915 1.00 82.19 96 GLN A N 1
ATOM 756 C CA . GLN A 1 96 ? -16.615 9.397 8.147 1.00 82.19 96 GLN A CA 1
ATOM 757 C C . GLN A 1 96 ? -17.362 10.052 6.982 1.00 82.19 96 GLN A C 1
ATOM 759 O O . GLN A 1 96 ? -18.405 9.555 6.565 1.00 82.19 96 GLN A O 1
ATOM 764 N N . LYS A 1 97 ? -16.817 11.136 6.415 1.00 80.50 97 LYS A N 1
ATOM 765 C CA . LYS A 1 97 ? -17.449 11.839 5.287 1.00 80.50 97 LYS A CA 1
ATOM 766 C C . LYS A 1 97 ? -17.475 11.002 4.015 1.00 80.50 97 LYS A C 1
ATOM 768 O O . LYS A 1 97 ? -18.438 11.081 3.262 1.00 80.50 97 LYS A O 1
ATOM 773 N N . MET A 1 98 ? -16.430 10.212 3.787 1.00 80.12 98 MET A N 1
ATOM 774 C CA . MET A 1 98 ? -16.324 9.325 2.630 1.00 80.12 98 MET A CA 1
ATOM 775 C C . MET A 1 98 ? -16.953 7.945 2.879 1.00 80.12 98 MET A C 1
ATOM 777 O O . MET A 1 98 ? -16.970 7.116 1.979 1.00 80.12 98 MET A O 1
ATOM 781 N N . GLY A 1 99 ? -17.473 7.669 4.081 1.00 85.81 99 GLY A N 1
ATOM 782 C CA . GLY A 1 99 ? -18.053 6.368 4.427 1.00 85.81 99 GLY A CA 1
ATOM 783 C C . GLY A 1 99 ? -17.022 5.240 4.533 1.00 85.81 99 GLY A C 1
ATOM 784 O O . GLY A 1 99 ? -17.337 4.090 4.230 1.00 85.81 99 GLY A O 1
ATOM 785 N N . HIS A 1 100 ? -15.787 5.566 4.912 1.00 87.12 100 HIS A N 1
ATOM 786 C CA . HIS A 1 100 ? -14.728 4.603 5.193 1.00 87.12 100 HIS A CA 1
ATOM 787 C C . HIS A 1 100 ? -14.768 4.167 6.661 1.00 87.12 100 HIS A C 1
ATOM 789 O O . HIS A 1 100 ? -14.810 4.993 7.573 1.00 87.12 100 HIS A O 1
ATOM 795 N N . GLU A 1 101 ? -14.679 2.861 6.891 1.00 87.50 101 GLU A N 1
ATOM 796 C CA . GLU A 1 101 ? -14.534 2.262 8.219 1.00 87.50 101 GLU A CA 1
ATOM 797 C C . GLU A 1 101 ? -13.064 1.921 8.478 1.00 87.50 101 GLU A C 1
ATOM 799 O O . GLU A 1 101 ? -12.436 1.266 7.649 1.00 87.50 101 GLU A O 1
ATOM 804 N N . ILE A 1 102 ? -12.498 2.336 9.615 1.00 86.19 102 ILE A N 1
ATOM 805 C CA . ILE A 1 102 ? -11.131 1.945 9.994 1.00 86.19 102 ILE A CA 1
ATOM 806 C C . ILE A 1 102 ? -11.139 0.484 10.438 1.00 86.19 102 ILE A C 1
ATOM 808 O O . ILE A 1 102 ? -11.812 0.127 11.400 1.00 86.19 102 ILE A O 1
ATOM 812 N N . ILE A 1 103 ? -10.351 -0.342 9.758 1.00 86.19 103 ILE A N 1
ATOM 813 C CA . ILE A 1 103 ? -10.270 -1.789 9.998 1.00 86.19 103 ILE A CA 1
ATOM 814 C C . ILE A 1 103 ? -8.931 -2.217 10.600 1.00 86.19 103 ILE A C 1
ATOM 816 O O . ILE A 1 103 ? -8.866 -3.250 11.260 1.00 86.19 103 ILE A O 1
ATOM 820 N N . ALA A 1 104 ? -7.869 -1.438 10.392 1.00 86.44 104 ALA A N 1
ATOM 821 C CA . ALA A 1 104 ? -6.594 -1.608 11.076 1.00 86.44 104 ALA A CA 1
ATOM 822 C C . ALA A 1 104 ? -5.787 -0.307 11.035 1.00 86.44 104 ALA A C 1
ATOM 824 O O . ALA A 1 104 ? -6.059 0.598 10.244 1.00 86.44 104 ALA A O 1
ATOM 825 N N . THR A 1 105 ? -4.761 -0.232 11.868 1.00 86.12 105 THR A N 1
ATOM 826 C CA . THR A 1 105 ? -3.815 0.886 11.912 1.00 86.12 105 THR A CA 1
ATOM 827 C C . THR A 1 105 ? -2.401 0.357 11.915 1.00 86.12 105 THR A C 1
ATOM 829 O O . THR A 1 105 ? -2.192 -0.825 12.163 1.00 86.12 105 THR A O 1
ATOM 832 N N . GLY A 1 106 ? -1.419 1.215 11.694 1.00 85.44 106 GLY A N 1
ATOM 833 C CA . GLY A 1 106 ? -0.046 0.838 11.965 1.00 85.44 106 GLY A CA 1
ATOM 834 C C . GLY A 1 106 ? 0.957 1.864 11.484 1.00 85.44 106 GLY A C 1
ATOM 835 O O . GLY A 1 106 ? 0.709 3.070 11.561 1.00 85.44 106 GLY A O 1
ATOM 836 N N . LYS A 1 107 ? 2.103 1.378 11.013 1.00 86.38 107 LYS A N 1
ATOM 837 C CA . LYS A 1 107 ? 3.218 2.213 10.568 1.00 86.38 107 LYS A CA 1
ATOM 838 C C . LYS A 1 107 ? 3.545 1.984 9.108 1.00 86.38 107 LYS A C 1
ATOM 840 O O . LYS A 1 107 ? 3.506 0.852 8.621 1.00 86.38 107 LYS A O 1
ATOM 845 N N . TRP A 1 108 ? 3.919 3.070 8.451 1.00 86.12 108 TRP A N 1
ATOM 846 C CA . TRP A 1 108 ? 4.420 3.095 7.094 1.00 86.12 108 TRP A CA 1
ATOM 847 C C . TRP A 1 108 ? 5.773 3.785 7.066 1.00 86.12 108 TRP A C 1
ATOM 849 O O . TRP A 1 108 ? 5.873 4.987 7.295 1.00 86.12 108 TRP A O 1
ATOM 859 N N . GLU A 1 109 ? 6.801 3.000 6.778 1.00 85.56 109 GLU A N 1
ATOM 860 C CA . GLU A 1 109 ? 8.174 3.467 6.627 1.00 85.56 109 GLU A CA 1
ATOM 861 C C . GLU A 1 109 ? 8.515 3.413 5.144 1.00 85.56 109 GLU A C 1
ATOM 863 O O . GLU A 1 109 ? 8.436 2.347 4.538 1.00 85.56 109 GLU A O 1
ATOM 868 N N . THR A 1 110 ? 8.864 4.538 4.538 1.00 81.88 110 THR A N 1
ATOM 869 C CA . THR A 1 110 ? 9.086 4.641 3.089 1.00 81.88 110 THR A CA 1
ATOM 870 C C . THR A 1 110 ? 10.547 4.896 2.754 1.00 81.88 110 THR A C 1
ATOM 872 O O . THR A 1 110 ? 11.327 5.365 3.577 1.00 81.88 110 THR A O 1
ATOM 875 N N . THR A 1 111 ? 10.927 4.609 1.516 1.00 78.50 111 THR A N 1
ATOM 876 C CA . THR A 1 111 ? 12.179 5.069 0.916 1.00 78.50 111 THR A CA 1
ATOM 877 C C . THR A 1 111 ? 11.877 5.611 -0.477 1.00 78.50 111 THR A C 1
ATOM 879 O O . THR A 1 111 ? 11.184 4.967 -1.271 1.00 78.50 111 THR A O 1
ATOM 882 N N . PHE A 1 112 ? 12.390 6.805 -0.764 1.00 72.75 112 PHE A N 1
ATOM 883 C CA . PHE A 1 112 ? 12.289 7.471 -2.061 1.00 72.75 112 PHE A CA 1
ATOM 884 C C . PHE A 1 112 ? 13.677 7.577 -2.698 1.00 72.75 112 PHE A C 1
ATOM 886 O O . PHE A 1 112 ? 14.690 7.430 -2.021 1.00 72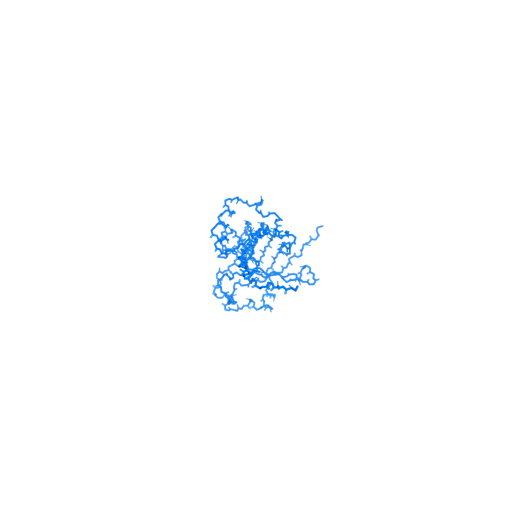.75 112 PHE A O 1
ATOM 893 N N . GLU A 1 113 ? 13.728 7.863 -4.000 1.00 66.75 113 GLU A N 1
ATOM 894 C CA . GLU A 1 113 ? 14.990 7.949 -4.750 1.00 66.75 113 GLU A CA 1
ATOM 895 C C . GLU A 1 113 ? 15.923 9.061 -4.247 1.00 66.75 113 GLU A C 1
ATOM 897 O O . GLU A 1 113 ? 17.144 8.933 -4.299 1.00 66.75 113 GLU A O 1
ATOM 902 N N . ILE A 1 114 ? 15.336 10.159 -3.766 1.00 63.06 114 ILE A N 1
ATOM 903 C CA . ILE A 1 114 ? 16.025 11.427 -3.488 1.00 63.06 114 ILE A CA 1
ATOM 904 C C . ILE A 1 114 ? 15.678 12.029 -2.113 1.00 63.06 114 ILE A C 1
ATOM 906 O O . ILE A 1 114 ? 16.053 13.168 -1.847 1.00 63.06 114 ILE A O 1
ATOM 910 N N . ASP A 1 115 ? 15.007 11.286 -1.222 1.00 62.88 115 ASP A N 1
ATOM 911 C CA . ASP A 1 115 ? 14.561 11.775 0.097 1.00 62.88 115 ASP A CA 1
ATOM 912 C C . ASP A 1 115 ? 14.832 10.729 1.209 1.00 62.88 115 ASP A C 1
ATOM 914 O O . ASP A 1 115 ? 14.676 9.531 0.944 1.00 62.88 115 ASP A O 1
ATOM 918 N N . PRO A 1 116 ? 15.240 11.138 2.435 1.00 56.00 116 PRO A N 1
ATOM 919 C CA . PRO A 1 116 ? 15.562 10.279 3.590 1.00 56.00 116 PRO A CA 1
ATOM 920 C C . PRO A 1 116 ? 14.526 9.241 4.057 1.00 56.00 116 PRO A C 1
ATOM 922 O O . PRO A 1 116 ? 14.825 8.488 4.984 1.00 56.00 116 PRO A O 1
ATOM 925 N N . GLY A 1 117 ? 13.362 9.133 3.426 1.00 66.12 117 GLY A N 1
ATOM 926 C CA . GLY A 1 117 ? 12.339 8.179 3.827 1.00 66.12 117 GLY A CA 1
ATOM 927 C C . GLY A 1 117 ? 11.500 8.713 4.982 1.00 66.12 117 GLY A C 1
ATOM 928 O O . GLY A 1 117 ? 11.984 9.379 5.897 1.00 66.12 117 GLY A O 1
ATOM 929 N N . ILE A 1 118 ? 10.200 8.454 4.915 1.00 72.44 118 ILE A N 1
ATOM 930 C CA . ILE A 1 118 ? 9.219 8.982 5.861 1.00 72.44 118 ILE A CA 1
ATOM 931 C C . ILE A 1 118 ? 8.700 7.820 6.703 1.00 72.44 118 ILE A C 1
ATOM 933 O O . ILE A 1 118 ? 8.208 6.841 6.141 1.00 72.44 118 ILE A O 1
ATOM 937 N N . ASP A 1 119 ? 8.792 7.948 8.029 1.00 79.00 119 ASP A N 1
ATOM 938 C CA . ASP A 1 119 ? 8.040 7.131 8.989 1.00 79.00 119 ASP A CA 1
ATOM 939 C C . ASP A 1 119 ? 6.757 7.881 9.367 1.00 79.00 119 ASP A C 1
ATOM 941 O O . ASP A 1 119 ? 6.790 9.028 9.827 1.00 79.00 119 ASP A O 1
ATOM 945 N N . SER A 1 120 ? 5.613 7.253 9.120 1.00 79.81 120 SER A N 1
ATOM 946 C CA . SER A 1 120 ? 4.297 7.830 9.353 1.00 79.81 120 SER A CA 1
ATOM 947 C C . SER A 1 120 ? 3.310 6.782 9.854 1.00 79.81 120 SER A C 1
ATOM 949 O O . SER A 1 120 ? 3.441 5.583 9.607 1.00 79.81 120 SER A O 1
ATOM 951 N N . GLN A 1 121 ? 2.271 7.245 10.544 1.00 84.75 121 GLN A N 1
ATOM 952 C CA . GLN A 1 121 ? 1.124 6.406 10.870 1.00 84.75 121 GLN A CA 1
ATOM 953 C C . GLN A 1 121 ? 0.305 6.141 9.608 1.00 84.75 121 GLN A C 1
ATOM 955 O O . GLN A 1 121 ? 0.087 7.048 8.793 1.00 84.75 121 GLN A O 1
ATOM 960 N N . CYS A 1 122 ? -0.166 4.903 9.476 1.00 85.94 122 CYS A N 1
ATOM 961 C CA . CYS A 1 122 ? -1.069 4.497 8.414 1.00 85.94 122 CYS A CA 1
ATOM 962 C C . CYS A 1 122 ? -2.379 3.916 8.950 1.00 85.94 122 CYS A C 1
ATOM 964 O O . CYS A 1 122 ? -2.462 3.404 10.070 1.00 85.94 122 CYS A O 1
ATOM 966 N N . PHE A 1 123 ? -3.407 3.996 8.113 1.00 87.75 123 PHE A N 1
ATOM 967 C CA . PHE A 1 123 ? -4.738 3.471 8.376 1.00 87.75 123 PHE A CA 1
ATOM 968 C C . PHE A 1 123 ? -5.128 2.547 7.233 1.00 87.75 123 PHE A C 1
ATOM 970 O O . PHE A 1 123 ? -5.036 2.925 6.064 1.00 87.75 123 PHE A O 1
ATOM 977 N N . LEU A 1 124 ? -5.607 1.355 7.568 1.00 89.31 124 LEU A N 1
ATOM 978 C CA . LEU A 1 124 ? -6.369 0.542 6.639 1.00 89.31 124 LEU A CA 1
ATOM 979 C C . LEU A 1 124 ? -7.843 0.826 6.858 1.00 89.31 124 LEU A C 1
ATOM 981 O O . LEU A 1 124 ? -8.343 0.725 7.982 1.00 89.31 124 LEU A O 1
ATOM 985 N N . THR A 1 125 ? -8.540 1.159 5.780 1.00 88.81 125 THR A N 1
ATOM 986 C CA . THR A 1 125 ? -9.984 1.373 5.821 1.00 88.81 125 THR A CA 1
ATOM 987 C C . THR A 1 125 ? -10.717 0.497 4.816 1.00 88.81 125 THR A C 1
ATOM 989 O O . THR A 1 125 ? -10.139 0.034 3.829 1.00 88.81 125 THR A O 1
ATOM 992 N N . HIS A 1 126 ? -11.994 0.246 5.083 1.00 89.38 126 HIS A N 1
ATOM 993 C CA . HIS A 1 126 ? -12.905 -0.454 4.192 1.00 89.38 126 HIS A CA 1
ATOM 994 C C . HIS A 1 126 ? -13.982 0.500 3.682 1.00 89.38 126 HIS A C 1
ATOM 996 O O . HIS A 1 126 ? -14.567 1.249 4.461 1.00 89.38 126 HIS A O 1
ATOM 1002 N N . HIS A 1 127 ? -14.247 0.458 2.379 1.00 87.94 127 HIS A N 1
ATOM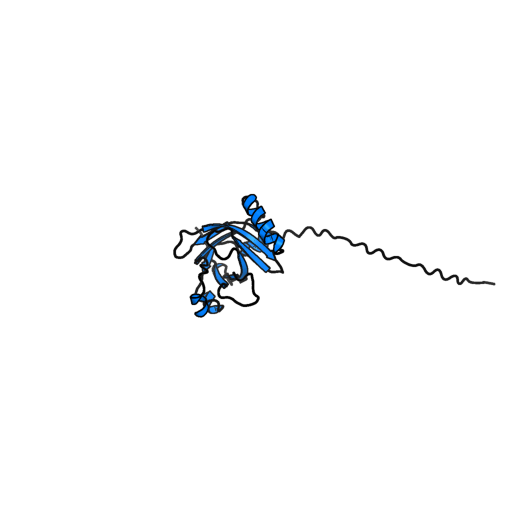 1003 C CA . HIS A 1 127 ? -15.331 1.205 1.750 1.00 87.94 127 HIS A CA 1
ATOM 1004 C C . HIS A 1 127 ? -15.793 0.470 0.491 1.00 87.94 127 HIS A C 1
ATOM 1006 O O . HIS A 1 127 ? -14.963 0.028 -0.304 1.00 87.94 127 HIS A O 1
ATOM 1012 N N . ASN A 1 128 ? -17.107 0.295 0.323 1.00 88.69 128 ASN A N 1
ATOM 1013 C CA . ASN A 1 128 ? -17.727 -0.348 -0.845 1.00 88.69 128 ASN A CA 1
ATOM 1014 C C . ASN A 1 128 ? -17.070 -1.676 -1.278 1.00 88.69 128 ASN A C 1
ATOM 1016 O O . ASN A 1 128 ? -16.864 -1.931 -2.463 1.00 88.69 128 ASN A O 1
ATOM 1020 N N . GLY A 1 129 ? -16.711 -2.537 -0.319 1.00 86.94 129 GLY A N 1
ATOM 1021 C CA . GLY A 1 129 ? -16.104 -3.838 -0.615 1.00 86.94 129 GLY A CA 1
ATOM 1022 C C . GLY A 1 129 ? -14.604 -3.799 -0.935 1.00 86.94 129 GLY A C 1
ATOM 1023 O O . GLY A 1 129 ? -14.007 -4.861 -1.104 1.00 86.94 129 GLY A O 1
ATOM 1024 N N . ALA A 1 130 ? -13.973 -2.623 -0.965 1.00 90.00 130 ALA A N 1
ATOM 1025 C CA . ALA A 1 130 ? -12.544 -2.450 -1.208 1.00 90.00 130 ALA A CA 1
ATOM 1026 C C . ALA A 1 130 ? -11.779 -2.060 0.069 1.00 90.00 130 ALA A C 1
ATOM 1028 O O . ALA A 1 130 ? -12.347 -1.527 1.024 1.00 90.00 130 ALA A O 1
ATOM 1029 N N . THR A 1 131 ? -10.476 -2.345 0.084 1.00 91.69 131 THR A N 1
ATOM 1030 C CA . THR A 1 131 ? -9.558 -1.936 1.153 1.00 91.69 131 THR A CA 1
ATOM 1031 C C . THR A 1 131 ? -8.672 -0.802 0.660 1.00 91.69 131 THR A C 1
ATOM 1033 O O . THR A 1 131 ? -8.211 -0.823 -0.480 1.00 91.69 131 THR A O 1
ATOM 1036 N N . TYR A 1 132 ? -8.419 0.169 1.529 1.00 90.81 132 TYR A N 1
ATOM 1037 C CA . TYR A 1 132 ? -7.626 1.355 1.236 1.00 90.81 132 TYR A CA 1
ATOM 1038 C C . TYR A 1 132 ? -6.530 1.524 2.281 1.00 90.81 132 TYR A C 1
ATOM 1040 O O . TYR A 1 132 ? -6.765 1.264 3.460 1.00 90.81 132 TYR A O 1
ATOM 1048 N N . LEU A 1 133 ? -5.356 1.978 1.850 1.00 89.81 133 LEU A N 1
ATOM 1049 C CA . LEU A 1 133 ? -4.237 2.367 2.702 1.00 89.81 133 LEU A CA 1
ATOM 1050 C C . LEU A 1 133 ? -4.129 3.888 2.708 1.00 89.81 133 LEU A C 1
ATOM 1052 O O . LEU A 1 133 ? -3.976 4.483 1.648 1.00 89.81 133 LEU A O 1
ATOM 1056 N N . TRP A 1 134 ? -4.169 4.493 3.890 1.00 86.81 134 TRP A N 1
ATOM 1057 C CA . TRP A 1 134 ? -4.076 5.937 4.103 1.00 86.81 134 TRP A CA 1
ATOM 1058 C C . TRP A 1 134 ? -2.905 6.275 4.993 1.00 86.81 134 TRP A C 1
ATOM 1060 O O . TRP A 1 134 ? -2.537 5.486 5.862 1.00 86.81 134 TRP A O 1
ATOM 1070 N N . THR A 1 135 ? -2.304 7.437 4.774 1.00 81.19 135 THR A N 1
ATOM 1071 C CA . THR A 1 135 ? -1.041 7.801 5.407 1.00 81.19 135 THR A CA 1
ATOM 1072 C C . THR A 1 135 ? -1.042 9.286 5.742 1.00 81.19 135 THR A C 1
ATOM 1074 O O . THR A 1 135 ? -1.675 10.094 5.062 1.00 81.19 135 THR A O 1
ATOM 1077 N N . SER A 1 136 ? -0.348 9.647 6.817 1.00 68.56 136 SER A N 1
ATOM 1078 C CA . SER A 1 136 ? -0.280 11.032 7.309 1.00 68.56 136 SER A CA 1
ATOM 1079 C C . SER A 1 136 ? 1.001 11.761 6.889 1.00 68.56 136 SER A C 1
ATOM 1081 O O . SER A 1 136 ? 1.358 12.780 7.479 1.00 68.56 136 SER A O 1
ATOM 1083 N N . ALA A 1 137 ? 1.716 11.236 5.890 1.00 61.09 137 ALA A N 1
ATOM 1084 C CA . ALA A 1 137 ? 3.003 11.764 5.464 1.00 61.09 137 ALA A CA 1
ATOM 1085 C C . ALA A 1 137 ? 2.845 13.147 4.793 1.00 61.09 137 ALA A C 1
ATOM 1087 O O . ALA A 1 137 ? 2.153 13.254 3.776 1.00 61.09 137 ALA A O 1
ATOM 1088 N N . PRO A 1 138 ? 3.492 14.212 5.310 1.00 46.00 138 PRO A N 1
ATOM 1089 C CA . PRO A 1 138 ? 3.665 15.434 4.532 1.00 46.00 138 PRO A CA 1
ATOM 1090 C C . PRO A 1 138 ? 4.497 15.072 3.290 1.00 46.00 138 PRO A C 1
ATOM 1092 O O . PRO A 1 138 ? 5.356 14.206 3.380 1.00 46.00 138 PRO A O 1
ATOM 1095 N N . TYR A 1 139 ? 4.246 15.697 2.141 1.00 47.38 139 TYR A N 1
ATOM 1096 C CA . TYR A 1 139 ? 4.917 15.464 0.841 1.00 47.38 139 TYR A CA 1
ATOM 1097 C C . TYR A 1 139 ? 4.398 14.326 -0.044 1.00 47.38 139 TYR A C 1
ATOM 1099 O O . TYR A 1 139 ? 4.706 14.332 -1.234 1.00 47.38 139 TYR A O 1
ATOM 1107 N N . VAL A 1 140 ? 3.551 13.419 0.447 1.00 51.38 140 VAL A N 1
ATOM 1108 C CA . VAL A 1 140 ? 2.833 12.513 -0.461 1.00 51.38 140 VAL A CA 1
ATOM 1109 C C . VAL A 1 140 ? 1.589 13.255 -0.945 1.00 51.38 140 VAL A C 1
ATOM 1111 O O . VAL A 1 140 ? 0.666 13.502 -0.174 1.00 51.38 140 VAL A O 1
ATOM 1114 N N . VAL A 1 141 ? 1.574 13.653 -2.224 1.00 48.38 141 VAL A N 1
ATOM 1115 C CA . VAL A 1 141 ? 0.404 14.292 -2.874 1.00 48.38 141 VAL A CA 1
ATOM 1116 C C . VAL A 1 141 ? -0.835 13.391 -2.771 1.00 48.38 141 VAL A C 1
ATOM 1118 O O . VAL A 1 141 ? -1.968 13.869 -2.781 1.00 48.38 141 VAL A O 1
ATOM 1121 N N . VAL A 1 142 ? -0.611 12.087 -2.591 1.00 54.50 142 VAL A N 1
ATOM 1122 C CA . VAL A 1 142 ? -1.647 11.091 -2.375 1.00 54.50 142 VAL A CA 1
ATOM 1123 C C . VAL A 1 142 ? -1.728 10.671 -0.903 1.00 54.50 142 VAL A C 1
ATOM 1125 O O . VAL A 1 142 ? -0.877 9.955 -0.382 1.00 54.50 142 VAL A O 1
ATOM 1128 N N . TYR A 1 143 ? -2.815 11.057 -0.238 1.00 69.81 143 TYR A N 1
ATOM 1129 C CA . TYR A 1 143 ? -3.071 10.715 1.167 1.00 69.81 143 TYR A CA 1
ATOM 1130 C C . TYR A 1 143 ? -3.478 9.251 1.391 1.00 69.81 143 TYR A C 1
ATOM 1132 O O . TYR A 1 143 ? -3.499 8.781 2.530 1.00 69.81 143 TYR A O 1
ATOM 1140 N N . GLY A 1 144 ? -3.796 8.518 0.325 1.00 79.12 144 GLY A N 1
ATOM 1141 C CA . GLY A 1 144 ? -4.103 7.099 0.382 1.00 79.12 144 GLY A CA 1
ATOM 1142 C C . GLY A 1 144 ? -4.511 6.519 -0.965 1.00 79.12 144 GLY A C 1
ATOM 1143 O O . GLY A 1 144 ? -4.790 7.249 -1.907 1.00 79.12 144 GLY A O 1
ATOM 1144 N N . GLY A 1 145 ? -4.536 5.197 -1.060 1.00 86.12 145 GLY A N 1
ATOM 1145 C CA . GLY A 1 145 ? -4.887 4.487 -2.284 1.00 86.12 145 GLY A CA 1
ATOM 1146 C C . GLY A 1 145 ? -5.633 3.196 -1.995 1.00 86.12 145 GLY A C 1
ATOM 1147 O O . GLY A 1 145 ? -5.497 2.605 -0.919 1.00 86.12 145 GLY A O 1
ATOM 1148 N N . LYS A 1 146 ? -6.429 2.743 -2.961 1.00 89.69 146 LYS A N 1
ATOM 1149 C CA . LYS A 1 146 ? -7.033 1.414 -2.925 1.00 89.69 146 LYS A CA 1
ATOM 1150 C C . LYS A 1 146 ? -5.926 0.375 -3.058 1.00 89.69 146 LYS A C 1
ATOM 1152 O O . LYS A 1 146 ? -5.105 0.447 -3.966 1.00 89.69 146 LYS A O 1
ATOM 1157 N N . ILE A 1 147 ? -5.927 -0.623 -2.183 1.00 92.06 147 ILE A N 1
ATOM 1158 C CA . ILE A 1 147 ? -4.932 -1.693 -2.211 1.00 92.06 147 ILE A CA 1
ATOM 1159 C C . ILE A 1 147 ? -5.538 -3.003 -2.697 1.00 92.06 147 ILE A C 1
ATOM 1161 O O . ILE A 1 147 ? -6.640 -3.391 -2.307 1.00 92.06 147 ILE A O 1
ATOM 1165 N N . SER A 1 148 ? -4.795 -3.702 -3.548 1.00 92.69 148 SER A N 1
ATOM 1166 C CA . SER A 1 148 ? -5.126 -5.043 -4.028 1.00 92.69 148 SER A CA 1
ATOM 1167 C C . SER A 1 148 ? -3.937 -5.968 -3.810 1.00 92.69 148 SER A C 1
ATOM 1169 O O . SER A 1 148 ? -2.800 -5.604 -4.094 1.00 92.69 148 SER A O 1
ATOM 1171 N N . TYR A 1 149 ? -4.196 -7.172 -3.308 1.00 93.44 149 TYR A N 1
ATOM 1172 C CA . TYR A 1 149 ? -3.163 -8.166 -3.029 1.00 93.44 149 TYR A CA 1
ATOM 1173 C C . TYR A 1 149 ? -3.315 -9.365 -3.961 1.00 93.44 149 TYR A C 1
ATOM 1175 O O . TYR A 1 149 ? -4.393 -9.953 -4.062 1.00 93.44 149 TYR A O 1
ATOM 1183 N N . ILE A 1 150 ? -2.222 -9.735 -4.621 1.00 93.75 150 ILE A N 1
ATOM 1184 C CA . ILE A 1 150 ? -2.121 -10.930 -5.455 1.00 93.75 150 ILE A CA 1
ATOM 1185 C C . ILE A 1 150 ? -1.156 -11.875 -4.750 1.00 93.75 150 ILE A C 1
ATOM 1187 O O . ILE A 1 150 ? 0.031 -11.580 -4.604 1.00 93.75 150 ILE A O 1
ATOM 1191 N N . ARG A 1 151 ? -1.679 -13.019 -4.306 1.00 93.81 151 ARG A N 1
ATOM 1192 C CA . ARG A 1 151 ? -0.877 -14.050 -3.650 1.00 93.81 151 ARG A CA 1
ATOM 1193 C C . ARG A 1 151 ? 0.015 -14.749 -4.669 1.00 93.81 151 ARG A C 1
ATOM 1195 O O . ARG A 1 151 ? -0.483 -15.316 -5.642 1.00 93.81 151 ARG A O 1
ATOM 1202 N N . GLY A 1 152 ? 1.314 -14.751 -4.405 1.00 91.56 152 GLY A N 1
ATOM 1203 C CA . GLY A 1 152 ? 2.280 -15.519 -5.173 1.00 91.56 152 GLY A CA 1
ATOM 1204 C C . GLY A 1 152 ? 2.254 -17.004 -4.810 1.00 91.56 152 GLY A C 1
ATOM 1205 O O . GLY A 1 152 ? 1.738 -17.412 -3.770 1.00 91.56 152 GLY A O 1
ATOM 1206 N N . ALA A 1 153 ? 2.882 -17.839 -5.642 1.00 91.56 153 ALA A N 1
ATOM 1207 C CA . ALA A 1 153 ? 3.117 -19.249 -5.299 1.00 91.56 153 ALA A CA 1
ATOM 1208 C C . ALA A 1 153 ? 4.039 -19.413 -4.072 1.00 91.56 153 ALA A C 1
ATOM 1210 O O . ALA A 1 153 ? 4.069 -20.472 -3.446 1.00 91.56 153 ALA A O 1
ATOM 1211 N N . LYS A 1 154 ? 4.799 -18.363 -3.748 1.00 90.44 154 LYS A N 1
ATOM 1212 C CA . LYS A 1 154 ? 5.636 -18.212 -2.558 1.00 90.44 154 LYS A CA 1
ATOM 1213 C C . LYS A 1 154 ? 5.563 -16.752 -2.084 1.00 90.44 154 LYS A C 1
ATOM 1215 O O . LYS A 1 154 ? 5.294 -15.896 -2.929 1.00 90.44 154 LYS A O 1
ATOM 1220 N N . PRO A 1 155 ? 5.820 -16.447 -0.797 1.00 87.25 155 PRO A N 1
ATOM 1221 C CA . PRO A 1 155 ? 5.693 -15.089 -0.266 1.00 87.25 155 PRO A CA 1
ATOM 1222 C C . PRO A 1 155 ? 6.496 -14.035 -1.036 1.00 87.25 155 PRO A C 1
ATOM 1224 O O . PRO A 1 155 ? 6.003 -12.936 -1.243 1.00 87.25 155 PRO A O 1
ATOM 1227 N N . GLU A 1 156 ? 7.699 -14.357 -1.511 1.00 88.12 156 GLU A N 1
ATOM 1228 C CA . GLU A 1 156 ? 8.548 -13.458 -2.309 1.00 88.12 156 GLU A CA 1
ATOM 1229 C C . GLU A 1 156 ? 7.969 -13.097 -3.690 1.00 88.12 156 GLU A C 1
ATOM 1231 O O . GLU A 1 156 ? 8.471 -12.197 -4.360 1.00 88.12 156 GLU A O 1
ATOM 1236 N N . LEU A 1 157 ? 6.920 -13.801 -4.120 1.00 91.00 157 LEU A N 1
ATOM 1237 C CA . LEU A 1 157 ? 6.183 -13.541 -5.356 1.00 91.00 157 LEU A CA 1
ATOM 1238 C C . LEU A 1 157 ? 4.843 -12.843 -5.097 1.00 91.00 157 LEU A C 1
ATOM 1240 O O . LEU A 1 157 ? 4.067 -12.659 -6.033 1.00 91.00 157 LEU A O 1
ATOM 1244 N N . ASP A 1 158 ? 4.542 -12.494 -3.847 1.00 95.00 158 ASP A N 1
ATOM 1245 C CA . ASP A 1 158 ? 3.374 -11.684 -3.531 1.00 95.00 158 ASP A CA 1
ATOM 1246 C C . ASP A 1 158 ? 3.497 -10.299 -4.158 1.00 95.00 158 ASP A C 1
ATOM 1248 O O . ASP A 1 158 ? 4.564 -9.675 -4.128 1.00 95.00 158 ASP A O 1
ATOM 1252 N N . ILE A 1 159 ? 2.369 -9.798 -4.658 1.00 95.31 159 ILE A N 1
ATOM 1253 C CA . ILE A 1 159 ? 2.267 -8.472 -5.259 1.00 95.31 159 ILE A CA 1
ATOM 1254 C C . ILE A 1 159 ? 1.231 -7.663 -4.489 1.00 95.31 159 ILE A C 1
ATOM 1256 O O . ILE A 1 159 ? 0.110 -8.120 -4.253 1.00 95.31 159 ILE A O 1
ATOM 1260 N N . LEU A 1 160 ? 1.606 -6.442 -4.131 1.00 94.75 160 LEU A N 1
ATOM 1261 C CA . LEU A 1 160 ? 0.714 -5.421 -3.609 1.00 94.75 160 LEU A CA 1
ATOM 1262 C C . LEU A 1 160 ? 0.583 -4.328 -4.661 1.00 94.75 160 LEU A C 1
ATOM 1264 O O . LEU A 1 160 ? 1.567 -3.704 -5.042 1.00 94.75 160 LEU A O 1
ATOM 1268 N N . VAL A 1 161 ? -0.632 -4.112 -5.141 1.00 92.38 161 VAL A N 1
ATOM 1269 C CA . VAL A 1 161 ? -0.958 -3.013 -6.047 1.00 92.38 161 VAL A CA 1
ATOM 1270 C C . VAL A 1 161 ? -1.603 -1.914 -5.227 1.00 92.38 161 VAL A C 1
ATOM 1272 O O . VAL A 1 161 ? -2.553 -2.187 -4.491 1.00 92.38 161 VAL A O 1
ATOM 1275 N N . ILE A 1 162 ? -1.091 -0.695 -5.355 1.00 89.75 162 ILE A N 1
ATOM 1276 C CA . ILE A 1 162 ? -1.700 0.500 -4.783 1.00 89.75 162 ILE A CA 1
ATOM 1277 C C . ILE A 1 162 ? -2.172 1.365 -5.941 1.00 89.75 162 ILE A C 1
ATOM 1279 O O . ILE A 1 162 ? -1.369 1.802 -6.761 1.00 89.75 162 ILE A O 1
ATOM 1283 N N . ASP A 1 163 ? -3.480 1.559 -6.005 1.00 86.25 163 ASP A N 1
ATOM 1284 C CA . ASP A 1 163 ? -4.138 2.481 -6.915 1.00 86.25 163 ASP A CA 1
ATOM 1285 C C . ASP A 1 163 ? -4.419 3.774 -6.153 1.00 86.25 163 ASP A C 1
ATOM 1287 O O . ASP A 1 163 ? -5.270 3.827 -5.260 1.00 86.25 163 ASP A O 1
ATOM 1291 N N . PHE A 1 164 ? -3.630 4.796 -6.455 1.00 77.50 164 PHE A N 1
ATOM 1292 C CA . PHE A 1 164 ? -3.717 6.105 -5.829 1.00 77.50 164 PHE A CA 1
ATOM 1293 C C . PHE A 1 164 ? -4.826 6.980 -6.439 1.00 77.50 164 PHE A C 1
ATOM 1295 O O . PHE A 1 164 ? -5.065 8.084 -5.945 1.00 77.50 164 PHE A O 1
ATOM 1302 N N . ASN A 1 165 ? -5.547 6.495 -7.459 1.00 72.19 165 ASN A N 1
ATOM 1303 C CA . ASN A 1 165 ? -6.711 7.185 -7.993 1.00 72.19 165 ASN A CA 1
ATOM 1304 C C . ASN A 1 165 ? -7.910 7.026 -7.059 1.00 72.19 165 ASN A C 1
ATOM 1306 O O . ASN A 1 165 ? -8.530 5.966 -6.961 1.00 72.19 165 ASN A O 1
ATOM 1310 N N . LEU A 1 166 ? -8.261 8.105 -6.369 1.00 65.56 166 LEU A N 1
ATOM 1311 C CA . LEU A 1 166 ? -9.415 8.120 -5.474 1.00 65.56 166 LEU A CA 1
ATOM 1312 C C . LEU A 1 166 ? -10.679 8.691 -6.133 1.00 65.56 166 LEU A C 1
ATOM 1314 O O . LEU A 1 166 ? -11.737 8.646 -5.507 1.00 65.56 166 LEU A O 1
ATOM 1318 N N . SER A 1 167 ? -10.593 9.238 -7.355 1.00 54.44 167 SER A N 1
ATOM 1319 C CA . SER A 1 167 ? -11.668 10.057 -7.938 1.00 54.44 167 SER A CA 1
ATOM 1320 C C . SER A 1 167 ? -12.269 9.568 -9.257 1.00 54.44 167 SER A C 1
ATOM 1322 O O . SER A 1 167 ? -13.302 10.113 -9.636 1.00 54.44 167 SER A O 1
ATOM 1324 N N . GLU A 1 168 ? -11.725 8.557 -9.946 1.00 49.94 168 GLU A N 1
ATOM 1325 C CA . GLU A 1 168 ? -12.302 8.093 -11.223 1.00 49.94 168 GLU A CA 1
ATOM 1326 C C . GLU A 1 168 ? -12.278 6.567 -11.430 1.00 49.94 168 GLU A C 1
ATOM 1328 O O . GLU A 1 168 ? -11.379 5.868 -10.977 1.00 49.94 168 GLU A O 1
ATOM 1333 N N . GLU A 1 169 ? -13.266 6.046 -12.175 1.00 48.06 169 GLU A N 1
ATOM 1334 C CA . GLU A 1 169 ? -13.342 4.644 -12.639 1.00 48.06 169 GLU A CA 1
ATOM 1335 C C . GLU A 1 169 ? -12.337 4.320 -13.772 1.00 48.06 169 GLU A C 1
ATOM 1337 O O . GLU A 1 169 ? -12.273 3.190 -14.264 1.00 48.06 169 GLU A O 1
ATOM 1342 N N . SER A 1 170 ? -11.558 5.312 -14.212 1.00 44.41 170 SER A N 1
ATOM 1343 C CA . SER A 1 170 ? -10.534 5.196 -15.247 1.00 44.41 170 SER A CA 1
ATOM 1344 C C . SER A 1 170 ? -9.185 4.776 -14.637 1.00 44.41 170 SER A C 1
ATOM 1346 O O . SER A 1 170 ? -8.804 5.199 -13.546 1.00 44.41 170 SER A O 1
ATOM 1348 N N . ARG A 1 171 ? -8.433 3.916 -15.341 1.00 49.12 171 ARG A N 1
ATOM 1349 C CA . ARG A 1 171 ? -7.046 3.591 -14.966 1.00 49.12 171 ARG A CA 1
ATOM 1350 C C . ARG A 1 171 ? -6.190 4.838 -15.182 1.00 49.12 171 ARG A C 1
ATOM 1352 O O . ARG A 1 171 ? -5.971 5.208 -16.334 1.00 49.12 171 ARG A O 1
ATOM 1359 N N . THR A 1 172 ? -5.711 5.467 -14.115 1.00 50.69 172 THR A N 1
ATOM 1360 C CA . THR A 1 172 ? -4.764 6.585 -14.216 1.00 50.69 172 THR A CA 1
ATOM 1361 C C . THR A 1 172 ? -3.319 6.102 -14.064 1.00 50.69 172 THR A C 1
ATOM 1363 O O . THR A 1 172 ? -3.081 4.984 -13.593 1.00 50.69 172 THR A O 1
ATOM 1366 N N . PRO A 1 173 ? -2.339 6.933 -14.464 1.00 56.53 173 PRO A N 1
ATOM 1367 C CA . PRO A 1 173 ? -0.907 6.749 -14.197 1.00 56.53 173 PRO A CA 1
ATOM 1368 C C . PRO A 1 173 ? -0.520 6.442 -12.744 1.00 56.53 173 PRO A C 1
ATOM 1370 O O . PRO A 1 173 ? 0.594 5.982 -12.508 1.00 56.53 173 PRO A O 1
ATOM 1373 N N . ASP A 1 174 ? -1.412 6.659 -11.778 1.00 73.25 174 ASP A N 1
ATOM 1374 C CA . ASP A 1 174 ? -1.085 6.614 -10.353 1.00 73.25 174 ASP A CA 1
ATOM 1375 C C . ASP A 1 174 ? -1.311 5.222 -9.733 1.00 73.25 174 ASP A C 1
ATOM 1377 O O . ASP A 1 174 ? -1.531 5.078 -8.536 1.00 73.25 174 ASP A O 1
ATOM 1381 N N . THR A 1 175 ? -1.274 4.155 -10.533 1.00 82.88 175 THR A N 1
ATOM 1382 C CA . THR A 1 175 ? -1.282 2.781 -10.013 1.00 82.88 175 THR A CA 1
ATOM 1383 C C . THR A 1 175 ? 0.119 2.195 -10.040 1.00 82.88 175 THR A C 1
ATOM 1385 O O . THR A 1 175 ? 0.781 2.202 -11.073 1.00 82.88 175 THR A O 1
ATOM 1388 N N . VAL A 1 176 ? 0.558 1.625 -8.917 1.00 87.00 176 VAL A N 1
ATOM 1389 C CA . VAL A 1 176 ? 1.896 1.040 -8.791 1.00 87.00 176 VAL A CA 1
ATOM 1390 C C . VAL A 1 176 ? 1.823 -0.337 -8.157 1.00 87.00 176 VAL A C 1
ATOM 1392 O O . VAL A 1 176 ? 1.167 -0.553 -7.136 1.00 87.00 176 VAL A O 1
ATOM 1395 N N . ALA A 1 177 ? 2.541 -1.282 -8.754 1.00 91.50 177 ALA A N 1
ATOM 1396 C CA . ALA A 1 177 ? 2.755 -2.611 -8.216 1.00 91.50 177 ALA A CA 1
ATOM 1397 C C . ALA A 1 177 ? 4.087 -2.716 -7.467 1.00 91.50 177 ALA A C 1
ATOM 1399 O O . ALA A 1 177 ? 5.154 -2.330 -7.959 1.00 91.50 177 ALA A O 1
ATOM 1400 N N . TYR A 1 178 ? 4.015 -3.343 -6.302 1.00 93.25 178 TYR A N 1
ATOM 1401 C CA . TYR A 1 178 ? 5.130 -3.66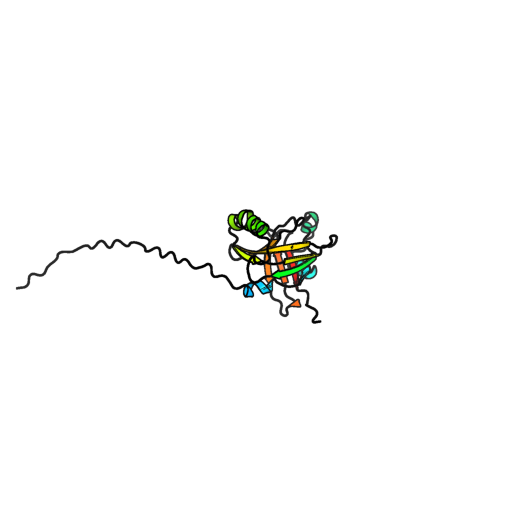3 -5.434 1.00 93.25 178 TYR A CA 1
ATOM 1402 C C . TYR A 1 178 ? 5.223 -5.174 -5.266 1.00 93.25 178 TYR A C 1
ATOM 1404 O O . TYR A 1 178 ? 4.206 -5.848 -5.124 1.00 93.25 178 TYR A O 1
ATOM 1412 N N . LYS A 1 179 ? 6.439 -5.712 -5.235 1.00 95.31 179 LYS A N 1
ATOM 1413 C CA . LYS A 1 179 ? 6.698 -7.102 -4.849 1.00 95.31 179 LYS A CA 1
ATOM 1414 C C . LYS A 1 179 ? 7.140 -7.170 -3.396 1.00 95.31 179 LYS A C 1
ATOM 1416 O O . LYS A 1 179 ? 7.773 -6.241 -2.888 1.00 95.31 179 LYS A O 1
ATOM 1421 N N . ARG A 1 180 ? 6.825 -8.276 -2.729 1.00 94.94 180 ARG A N 1
ATOM 1422 C CA . ARG A 1 180 ? 7.281 -8.509 -1.360 1.00 94.94 180 ARG A CA 1
ATOM 1423 C C . ARG A 1 180 ? 8.794 -8.721 -1.328 1.00 94.94 180 ARG A C 1
ATOM 1425 O O . ARG A 1 180 ? 9.340 -9.532 -2.072 1.00 94.94 180 ARG A O 1
ATOM 1432 N N . VAL A 1 181 ? 9.466 -8.042 -0.406 1.00 91.69 181 VAL A N 1
ATOM 1433 C CA . VAL A 1 181 ? 10.882 -8.274 -0.113 1.00 91.69 181 VAL A CA 1
ATOM 1434 C C . VAL A 1 181 ? 10.987 -9.460 0.839 1.00 91.69 181 VAL A C 1
ATOM 1436 O O . VAL A 1 181 ? 10.388 -9.457 1.919 1.00 91.69 181 VAL A O 1
ATOM 1439 N N . ALA A 1 182 ? 11.747 -10.483 0.448 1.00 81.19 182 ALA A N 1
ATOM 1440 C CA . ALA A 1 182 ? 12.005 -11.632 1.305 1.00 81.19 182 ALA A CA 1
ATOM 1441 C C . ALA A 1 182 ? 12.659 -11.170 2.617 1.00 81.19 182 ALA A C 1
ATOM 1443 O O . ALA A 1 182 ? 13.678 -10.474 2.607 1.00 81.19 182 ALA A O 1
ATOM 1444 N N . GLN A 1 183 ? 12.089 -11.568 3.755 1.00 68.00 183 GLN A N 1
ATOM 1445 C CA . GLN A 1 183 ? 12.783 -11.422 5.027 1.00 68.00 183 GLN A CA 1
ATOM 1446 C C . GLN A 1 183 ? 13.982 -12.367 4.994 1.00 68.00 183 GLN A C 1
ATOM 1448 O O . GLN A 1 183 ? 13.811 -13.583 4.904 1.00 68.00 183 GLN A O 1
ATOM 1453 N N . LYS A 1 184 ? 15.201 -11.817 5.024 1.00 52.81 184 LYS A N 1
ATOM 1454 C CA . LYS A 1 184 ? 16.376 -12.636 5.315 1.00 52.81 184 LYS A CA 1
ATOM 1455 C C . LYS A 1 184 ? 16.155 -13.215 6.706 1.00 52.81 184 LYS A C 1
ATOM 1457 O O . LYS A 1 184 ? 16.000 -12.457 7.658 1.00 52.81 184 LYS A O 1
ATOM 1462 N N . SER A 1 185 ? 16.058 -14.534 6.794 1.00 45.41 185 SER A N 1
ATOM 1463 C CA . SER A 1 185 ? 16.141 -15.226 8.073 1.00 45.41 185 SER A CA 1
ATOM 1464 C C . SER A 1 185 ? 17.534 -14.934 8.627 1.00 45.41 185 SER A C 1
ATOM 1466 O O . SER A 1 185 ? 18.520 -15.328 8.001 1.00 45.41 185 SER A O 1
ATOM 1468 N N . GLU A 1 186 ? 17.605 -14.146 9.697 1.00 36.59 186 GLU A N 1
ATOM 1469 C CA . GLU A 1 186 ? 18.828 -13.989 10.493 1.00 36.59 186 GLU A CA 1
ATOM 1470 C C . GLU A 1 186 ? 19.155 -15.283 11.245 1.00 36.59 186 GLU A C 1
ATOM 1472 O O . GLU A 1 186 ? 18.203 -15.984 11.668 1.00 36.59 186 GLU A O 1
#

Sequence (186 aa):
MLSIRCLVLVGIMTFTPQITSADEPAATRPAEIYRQFAGAWETSPEINRLLGFENEESRLDAQVMHPQSFRLSIDEKSGESIKQEVMTIFQEAIFQKMGHEIIATGKWETTFEIDPGIDSQCFLTHHNGATYLWTSAPYVVVYGGKISYIRGAKPELDILVIDFNLSEESRTPDTVAYKRVAQKSE

Secondary structure (DSSP, 8-state):
------------------------------GGGTGGG-EEEEE-HHHHHHTT---TTHHHH------SEEEEEEESSTTTTS-HHHHHHHIIIIIHHHTPEEEEEEEEEEE-SSS---EEEEEEEEETTEEEEEE--TT-S-SEEEEEEE--SSGGG-EEEEE---S-SS--TTEEEEEEPP----

Foldseek 3Di:
DDDDDDDDDDDDDDDDPPPPPPPPVPPLPFCVVVCLVFAKWAFDPVVCVVVVLDDPVLVVPDPQFDFRMKGDDKDRDAPPPPDVVVVCCCVVVPQVVQVKDFNIKTWIWGHGPPDPTDIWIWTWTDDPNWIKIATPDPPRPQRIFTWDWDDDPDQQAIKIKGHSDPDDPDRHSRITIIGGDDDDDD